Protein AF-A0A2E7RHY0-F1 (afdb_monomer_lite)

Secondary structure (DSSP, 8-state):
--------------------------------------------------PPPPHHHHHHHHTHHHH-TTSSS--SS--SSPPP-TTTT--SS-SSHHHHHHHHHH--TTSS----TTTS-HHHHHHHHHHHHTT-S---------SEE--SSS-EEEEEEE--SSTTSPPEEEEEEEE-TTSEEEEEETTTTEEEEEEES--EE-S-TTTT--SPPEE-SEEEEEGGGG-PPP-EEEEETTEEEEPEEEEEEEEEETTEEEEEEEEE-TTS-EEEEEEEEEEEEEETTEEEEEEEEEEEESSS--EEE-SSS-----S-S-GGG--

Sequence (327 aa):
MVILAVRSQHDSMRLVFSLCCLLPLLGACADSRNPQSGNQGQAEAATEQSPSLSGKKVYELMCSMCHGETGDGKGIVVLKTKARSFVDGGFSFGNTPDAVYRTISNGIGGTEMPPFQESLSEAERRAVTEYVLAFNPENSQERAGDPVMRVTGKPLIVRGHLPSVSDKAPERPRGILIGTADGLSWEYRADDVRLLAMRRGGFVERSDWGGRGGTPLKPLGEVLWLNQGGDPAPPWRLLTEEGEETLTAKLSGTTIREGRALVLIRLEGADKERVGTAELWCSSSMEGGKLKPVRHFQFVGSREAVAIQYEDLKINFVPGLPKEFSK

pLDDT: mean 73.46, std 21.58, range [25.7, 97.62]

Foldseek 3Di:
DDDDDDDDDDDDDDDDDDDDDDDDDDDDDDDDDDDDDDDPDPPPPPPPPDPADALLVCCVVPPCQQQNNLSQQPHVDDWPDGDFRVLVVGDPAALDLVQQLVCQQCPAWQTPTHHCVPPHPSVNSSRNSVVSSVSHPDPDPDDDDPQFDADQQFKDKDWAFAAQPAPPGDGAGTWIWIAANQQKIWIFRQAQTDTFFIFGHTAWGHGCPPGSHHPHIGGDGDTQDGFPRRDHDQFWWWQDPVGIFGWGWTFNDWDGDPRFIWTKIWIAGPVRDTFWIKIKGWDWDADPNGIDIAIEMDIDGDDLTDTGGDDPHDYDDDDDHDPPPVD

Structure (mmCIF, N/CA/C/O backbone):
data_AF-A0A2E7RHY0-F1
#
_entry.id   AF-A0A2E7RHY0-F1
#
loop_
_atom_site.group_PDB
_atom_site.id
_atom_site.type_symbol
_atom_site.label_atom_id
_atom_site.label_alt_id
_atom_site.label_comp_id
_atom_site.label_asym_id
_atom_site.label_entity_id
_atom_site.label_seq_id
_atom_site.pdbx_PDB_ins_code
_atom_site.Cartn_x
_atom_site.Cartn_y
_atom_site.Cartn_z
_atom_site.occupancy
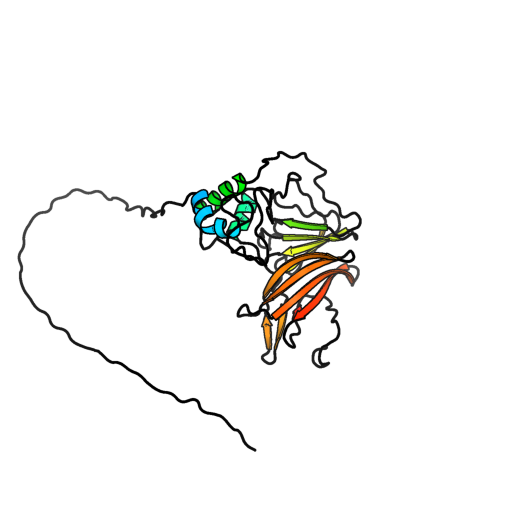_atom_site.B_iso_or_equiv
_atom_site.auth_seq_id
_atom_site.auth_comp_id
_atom_site.auth_asym_id
_atom_site.auth_atom_id
_atom_site.pdbx_PDB_model_num
ATOM 1 N N . MET A 1 1 ? -17.025 39.711 36.385 1.00 29.66 1 MET A N 1
ATOM 2 C CA . MET A 1 1 ? -15.996 40.670 36.827 1.00 29.66 1 MET A CA 1
ATOM 3 C C . MET A 1 1 ? -14.811 40.523 35.883 1.00 29.66 1 MET A C 1
ATOM 5 O O . MET A 1 1 ? -14.240 39.449 35.837 1.00 29.66 1 MET A O 1
ATOM 9 N N . VAL A 1 2 ? -14.564 41.579 35.098 1.00 26.94 2 VAL A N 1
ATOM 10 C CA . VAL A 1 2 ? -13.413 41.885 34.217 1.00 26.94 2 VAL A CA 1
ATOM 11 C C . VAL A 1 2 ? -13.130 40.949 33.028 1.00 26.94 2 VAL A C 1
ATOM 13 O O . VAL A 1 2 ? -12.464 39.928 33.136 1.00 26.94 2 VAL A O 1
ATOM 16 N N . ILE A 1 3 ? -13.599 41.409 31.863 1.00 25.70 3 ILE A N 1
ATOM 17 C CA . ILE A 1 3 ? -13.109 41.091 30.514 1.00 25.70 3 ILE A CA 1
ATOM 18 C C . ILE A 1 3 ? -11.940 42.045 30.221 1.00 25.70 3 ILE A C 1
ATOM 20 O O . ILE A 1 3 ? -12.069 43.244 30.475 1.00 25.70 3 ILE A O 1
ATOM 24 N N . LEU A 1 4 ? -10.838 41.549 29.653 1.00 26.17 4 LEU A N 1
ATOM 25 C CA . LEU A 1 4 ? -9.766 42.384 29.100 1.00 26.17 4 LEU A CA 1
ATOM 26 C C . LEU A 1 4 ? -9.407 41.887 27.695 1.00 26.17 4 LEU A C 1
ATOM 28 O O . LEU A 1 4 ? -8.763 40.859 27.519 1.00 26.17 4 LEU A O 1
ATOM 32 N N . ALA A 1 5 ? -9.887 42.636 26.702 1.00 30.45 5 ALA A N 1
ATOM 33 C CA . ALA A 1 5 ? -9.543 42.510 25.294 1.00 30.45 5 ALA A CA 1
ATOM 34 C C . ALA A 1 5 ? -8.399 43.481 24.969 1.00 30.45 5 ALA A C 1
ATOM 36 O O . ALA A 1 5 ? -8.449 44.648 25.364 1.00 30.45 5 ALA A O 1
ATOM 37 N N . VAL A 1 6 ? -7.395 43.021 24.222 1.00 32.56 6 VAL A N 1
ATOM 38 C CA . VAL A 1 6 ? -6.334 43.875 23.671 1.00 32.56 6 VAL A CA 1
ATOM 39 C C . VAL A 1 6 ? -6.583 44.071 22.176 1.00 32.56 6 VAL A C 1
ATOM 41 O O . VAL A 1 6 ? -6.716 43.116 21.415 1.00 32.56 6 VAL A O 1
ATOM 44 N N . ARG A 1 7 ? -6.695 45.348 21.795 1.00 30.98 7 ARG A N 1
ATOM 45 C CA . ARG A 1 7 ? -6.865 45.891 20.440 1.00 30.98 7 ARG A CA 1
ATOM 46 C C . ARG A 1 7 ? -5.606 45.692 19.591 1.00 30.98 7 ARG A C 1
ATOM 48 O O . ARG A 1 7 ? -4.502 45.893 20.085 1.00 30.98 7 ARG A O 1
ATOM 55 N N . SER A 1 8 ? -5.803 45.456 18.295 1.00 29.55 8 SER A N 1
ATOM 56 C CA . SER A 1 8 ? -4.802 45.685 17.248 1.00 29.55 8 SER A CA 1
ATOM 57 C C . SER A 1 8 ? -5.192 46.926 16.433 1.00 29.55 8 SER A C 1
ATOM 59 O O . SER A 1 8 ? -6.351 47.082 16.044 1.00 29.55 8 SER A O 1
ATOM 61 N N . GLN A 1 9 ? -4.230 47.826 16.230 1.00 38.62 9 GLN A N 1
ATOM 62 C CA . GLN A 1 9 ? -4.258 48.970 15.316 1.00 38.62 9 GLN A CA 1
ATOM 63 C C . GLN A 1 9 ? -3.054 48.839 14.379 1.00 38.62 9 GLN A C 1
ATOM 65 O O . GLN A 1 9 ? -1.987 48.464 14.850 1.00 38.62 9 GLN A O 1
ATOM 70 N N . HIS A 1 10 ? -3.256 49.137 13.091 1.00 35.50 10 HIS A N 1
ATOM 71 C CA . HIS A 1 10 ? -2.416 49.935 12.173 1.00 35.50 10 HIS A CA 1
ATOM 72 C C . HIS A 1 10 ? -2.871 49.607 10.730 1.00 35.50 10 HIS A C 1
ATOM 74 O O . HIS A 1 10 ? -2.788 48.460 10.311 1.00 35.50 10 HIS A O 1
ATOM 80 N N . ASP A 1 11 ? -3.680 50.426 10.057 1.00 35.28 11 ASP A N 1
ATOM 81 C CA . ASP A 1 11 ? -3.454 51.710 9.354 1.00 35.28 11 ASP A CA 1
ATOM 82 C C . ASP A 1 11 ? -2.988 51.585 7.879 1.00 35.28 11 ASP A C 1
ATOM 84 O O . ASP A 1 11 ? -1.854 51.230 7.580 1.00 35.28 11 ASP A O 1
ATOM 88 N N . SER A 1 12 ? -3.942 51.874 6.983 1.00 38.00 12 SER A N 1
ATOM 89 C CA . SER A 1 12 ? -3.904 52.717 5.772 1.00 38.00 12 SER A CA 1
ATOM 90 C C . SER A 1 12 ? -2.697 52.738 4.813 1.00 38.00 12 SER A C 1
ATOM 92 O O . SER A 1 12 ? -1.657 53.292 5.142 1.00 38.00 12 SER A O 1
ATOM 94 N N . MET A 1 13 ? -2.939 52.413 3.528 1.00 31.45 13 MET A N 1
ATOM 95 C CA . MET A 1 13 ? -2.538 53.282 2.400 1.00 31.45 13 MET A CA 1
ATOM 96 C C . MET A 1 13 ? -3.358 52.993 1.122 1.00 31.45 13 MET A C 1
ATOM 98 O O . MET A 1 13 ? -3.335 51.892 0.580 1.00 31.45 13 MET A O 1
ATOM 102 N N . ARG A 1 14 ? -4.095 54.006 0.643 1.00 36.66 14 ARG A N 1
ATOM 103 C CA . ARG A 1 14 ? -4.755 54.070 -0.675 1.00 36.66 14 ARG A CA 1
ATOM 104 C C . ARG A 1 14 ? -3.840 54.823 -1.644 1.00 36.66 14 ARG A C 1
ATOM 106 O O . ARG A 1 14 ? -3.304 55.857 -1.255 1.00 36.66 14 ARG A O 1
ATOM 113 N N . LEU A 1 15 ? -3.766 54.402 -2.909 1.00 31.89 15 LEU A N 1
ATOM 114 C CA . LEU A 1 15 ? -3.354 55.278 -4.010 1.00 31.89 15 LEU A CA 1
ATOM 115 C C . LEU A 1 15 ? -4.358 55.182 -5.167 1.00 31.89 15 LEU A C 1
ATOM 117 O O . LEU A 1 15 ? -4.768 54.101 -5.581 1.00 31.89 15 LEU A O 1
ATOM 121 N N . VAL A 1 16 ? -4.777 56.361 -5.610 1.00 38.50 16 VAL A N 1
ATOM 122 C CA . VAL A 1 16 ? -5.765 56.697 -6.641 1.00 38.50 16 VAL A CA 1
ATOM 123 C C . VAL A 1 16 ? -5.036 56.900 -7.966 1.00 38.50 16 VAL A C 1
ATOM 125 O O . VAL A 1 16 ? -3.986 57.520 -7.923 1.00 38.50 16 VAL A O 1
ATOM 128 N N . PHE A 1 17 ? -5.603 56.498 -9.110 1.00 30.39 17 PHE A N 1
ATOM 129 C CA . PHE A 1 17 ? -5.543 57.275 -10.364 1.00 30.39 17 PHE A CA 1
ATOM 130 C C . PHE A 1 17 ? -6.659 56.833 -11.327 1.00 30.39 17 PHE A C 1
ATOM 132 O O . PHE A 1 17 ? -6.871 55.646 -11.554 1.00 30.39 17 PHE A O 1
ATOM 139 N N . SER A 1 18 ? -7.395 57.814 -11.855 1.00 33.28 18 SER A N 1
ATOM 140 C CA . SER A 1 18 ? -8.510 57.682 -12.797 1.00 33.28 18 SER A CA 1
ATOM 141 C C . SER A 1 18 ? -8.472 58.842 -13.803 1.00 33.28 18 SER A C 1
ATOM 143 O O . SER A 1 18 ? -8.040 59.935 -13.432 1.00 33.28 18 SER A O 1
ATOM 145 N N . LEU A 1 19 ? -9.029 58.587 -15.000 1.00 34.03 19 LEU A N 1
ATOM 146 C CA . LEU A 1 19 ? -9.404 59.501 -16.104 1.00 34.03 19 LEU A CA 1
ATOM 147 C C . LEU A 1 19 ? -8.250 60.076 -16.967 1.00 34.03 19 LEU A C 1
ATOM 149 O O . LEU A 1 19 ? -7.175 60.342 -16.457 1.00 34.03 19 LEU A O 1
ATOM 153 N N . CYS A 1 20 ? -8.371 60.327 -18.281 1.00 28.45 20 CYS A N 1
ATOM 154 C CA . CYS A 1 20 ? -9.537 60.596 -19.131 1.00 28.45 20 CYS A CA 1
ATOM 155 C C . CYS A 1 20 ? -9.206 60.412 -20.639 1.00 28.45 20 CYS A C 1
ATOM 157 O O . CYS A 1 20 ? -8.043 60.378 -21.032 1.00 28.45 20 CYS A O 1
ATOM 159 N N . CYS A 1 21 ? -10.262 60.342 -21.455 1.00 37.81 21 CYS A N 1
ATOM 160 C CA . CYS A 1 21 ? -10.336 60.191 -22.919 1.00 37.81 21 CYS A CA 1
ATOM 161 C C . CYS A 1 21 ? -9.805 61.390 -23.742 1.00 37.81 21 CYS A C 1
ATOM 163 O O . CYS A 1 21 ? -9.790 62.497 -23.214 1.00 37.81 21 CYS A O 1
ATOM 165 N N . LEU A 1 22 ? -9.535 61.190 -25.054 1.00 33.88 22 LEU A N 1
ATOM 166 C CA . LEU A 1 22 ? -10.087 61.968 -26.202 1.00 33.88 22 LEU A CA 1
ATOM 167 C C . LEU A 1 22 ? -9.486 61.555 -27.585 1.00 33.88 22 LEU A C 1
ATOM 169 O O . LEU A 1 22 ? -8.274 61.501 -27.759 1.00 33.88 22 LEU A O 1
ATOM 173 N N . LEU A 1 23 ? -10.378 61.284 -28.554 1.00 37.12 23 LEU A N 1
ATOM 174 C CA . LEU A 1 23 ? -10.229 61.205 -30.040 1.00 37.12 23 LEU A CA 1
ATOM 175 C C . LEU A 1 23 ? -10.093 62.640 -30.657 1.00 37.12 23 LEU A C 1
ATOM 177 O O . LEU A 1 23 ? -10.262 63.557 -29.847 1.00 37.12 23 LEU A O 1
ATOM 181 N N . PRO A 1 24 ? -9.902 62.930 -31.994 1.00 49.50 24 PRO A N 1
ATOM 182 C CA . PRO A 1 24 ? -10.451 62.212 -33.185 1.00 49.50 24 PRO A CA 1
ATOM 183 C C . PRO A 1 24 ? -9.774 62.350 -34.615 1.00 49.50 24 PRO A C 1
ATOM 185 O O . PRO A 1 24 ? -8.859 63.140 -34.799 1.00 49.50 24 PRO A O 1
ATOM 188 N N . LEU A 1 25 ? -10.357 61.638 -35.625 1.00 39.88 25 LEU A N 1
ATOM 189 C CA . LEU A 1 25 ? -10.577 61.952 -37.090 1.00 39.88 25 LEU A CA 1
ATOM 190 C C . LEU A 1 25 ? -9.352 62.090 -38.063 1.00 39.88 25 LEU A C 1
ATOM 192 O O . LEU A 1 25 ? -8.328 62.609 -37.659 1.00 39.88 25 LEU A O 1
ATOM 196 N N . LEU A 1 26 ? -9.297 61.694 -39.360 1.00 35.81 26 LEU A N 1
ATOM 197 C CA . LEU A 1 26 ? -10.216 61.588 -40.527 1.00 35.81 26 LEU A CA 1
ATOM 198 C C . LEU A 1 26 ? -9.552 60.772 -41.684 1.00 35.81 26 LEU A C 1
ATOM 200 O O . LEU A 1 26 ? -8.330 60.797 -41.802 1.00 35.81 26 LEU A O 1
ATOM 204 N N . GLY A 1 27 ? -10.340 60.207 -42.622 1.00 31.97 27 GLY A N 1
ATOM 205 C CA . GLY A 1 27 ? -9.897 59.945 -44.015 1.00 31.97 27 GLY A CA 1
ATOM 206 C C . GLY A 1 27 ? -10.518 58.725 -44.723 1.00 31.97 27 GLY A C 1
ATOM 207 O O . GLY A 1 27 ? -10.128 57.597 -44.457 1.00 31.97 27 GLY A O 1
ATOM 208 N N . ALA A 1 28 ? -11.460 58.957 -45.645 1.00 36.06 28 ALA A N 1
ATOM 209 C CA . ALA A 1 28 ? -12.218 57.963 -46.421 1.00 36.06 28 ALA A CA 1
ATOM 210 C C . ALA A 1 28 ? -11.700 57.781 -47.870 1.00 36.06 28 ALA A C 1
ATOM 212 O O . ALA A 1 28 ? -11.128 58.722 -48.414 1.00 36.06 28 ALA A O 1
ATOM 213 N N . CYS A 1 29 ? -11.961 56.615 -48.495 1.00 30.80 29 CYS A N 1
ATOM 214 C CA . CYS A 1 29 ? -12.681 56.417 -49.782 1.00 30.80 29 CYS A CA 1
ATOM 215 C C . CYS A 1 29 ? -12.413 55.035 -50.439 1.00 30.80 29 CYS A C 1
ATOM 217 O O . CYS A 1 29 ? -11.348 54.451 -50.281 1.00 30.80 29 CYS A O 1
ATOM 219 N N . ALA A 1 30 ? -13.441 54.547 -51.150 1.00 36.31 30 ALA A N 1
ATOM 220 C CA . ALA A 1 30 ? -13.621 53.290 -51.903 1.00 36.31 30 ALA A CA 1
ATOM 221 C C . ALA A 1 30 ? -12.552 53.034 -53.008 1.00 36.31 30 ALA A C 1
ATOM 223 O O . ALA A 1 30 ? -11.781 53.932 -53.314 1.00 36.31 30 ALA A O 1
ATOM 224 N N . ASP A 1 31 ? -12.415 51.879 -53.684 1.00 35.31 31 ASP A N 1
ATOM 225 C CA . ASP A 1 31 ? -13.451 51.137 -54.417 1.00 35.31 31 ASP A CA 1
ATOM 226 C C . ASP A 1 31 ? -12.935 49.810 -55.052 1.00 35.31 31 ASP A C 1
ATOM 228 O O . ASP A 1 31 ? -11.802 49.708 -55.520 1.00 35.31 31 ASP A O 1
ATOM 232 N N . SER A 1 32 ? -13.873 48.866 -55.187 1.00 34.66 32 SER A N 1
ATOM 233 C CA . SER A 1 32 ? -14.072 47.900 -56.281 1.00 34.66 32 SER A CA 1
ATOM 234 C C . SER A 1 32 ? -13.305 46.554 -56.379 1.00 34.66 32 SER A C 1
ATOM 236 O O . SER A 1 32 ? -12.097 46.493 -56.584 1.00 34.66 32 SER A O 1
ATOM 238 N N . ARG A 1 33 ? -14.144 45.498 -56.459 1.00 32.75 33 ARG A N 1
ATOM 239 C CA . ARG A 1 33 ? -14.062 44.246 -57.259 1.00 32.75 33 ARG A CA 1
ATOM 240 C C . ARG A 1 33 ? -13.659 42.926 -56.574 1.00 32.75 33 ARG A C 1
ATOM 242 O O . ARG A 1 33 ? -12.502 42.538 -56.512 1.00 32.75 33 ARG A O 1
ATOM 249 N N . ASN A 1 34 ? -14.709 42.177 -56.219 1.00 39.31 34 ASN A N 1
ATOM 250 C CA . ASN A 1 34 ? -14.813 40.707 -56.263 1.00 39.31 34 ASN A CA 1
ATOM 251 C C . ASN A 1 34 ? -14.877 40.245 -57.749 1.00 39.31 34 ASN A C 1
ATOM 253 O O . ASN A 1 34 ? -15.400 41.023 -58.558 1.00 39.31 34 ASN A O 1
ATOM 257 N N . PRO A 1 35 ? -14.394 39.043 -58.148 1.00 44.94 35 PRO A N 1
ATOM 258 C CA . PRO A 1 35 ? -15.191 37.816 -57.987 1.00 44.94 35 PRO A CA 1
ATOM 259 C C . PRO A 1 35 ? -14.409 36.521 -57.637 1.00 44.94 35 PRO A C 1
ATOM 261 O O . PRO A 1 35 ? -13.376 36.217 -58.217 1.00 44.94 35 PRO A O 1
ATOM 264 N N . GLN A 1 36 ? -15.027 35.731 -56.750 1.00 38.91 36 GLN A N 1
ATOM 265 C CA . GLN A 1 36 ? -15.205 34.264 -56.752 1.00 38.91 36 GLN A CA 1
ATOM 266 C C . GLN A 1 36 ? -13.992 33.324 -56.901 1.00 38.91 36 GLN A C 1
ATOM 268 O O . GLN A 1 36 ? -13.396 33.215 -57.962 1.00 38.91 36 GLN A O 1
ATOM 273 N N . SER A 1 37 ? -13.812 32.441 -55.913 1.00 34.03 37 SER A N 1
ATOM 274 C CA . SER A 1 37 ? -13.967 30.982 -56.092 1.00 34.03 37 SER A CA 1
ATOM 275 C C . SER A 1 37 ? -13.685 30.269 -54.769 1.00 34.03 37 SER A C 1
ATOM 277 O O . SER A 1 37 ? -12.756 30.621 -54.049 1.00 34.03 37 SER A O 1
ATOM 279 N N . GLY A 1 38 ? -14.539 29.310 -54.421 1.00 31.70 38 GLY A N 1
ATOM 280 C CA . GLY A 1 38 ? -14.595 28.699 -53.101 1.00 31.70 38 GLY A CA 1
ATOM 281 C C . GLY A 1 38 ? -13.444 27.759 -52.758 1.00 31.70 38 GLY A C 1
ATOM 282 O O . GLY A 1 38 ? -12.778 27.207 -53.625 1.00 31.70 38 GLY A O 1
ATOM 283 N N . ASN A 1 39 ? -13.307 27.506 -51.460 1.00 34.66 39 ASN A N 1
ATOM 284 C CA . ASN A 1 39 ? -13.309 26.145 -50.944 1.00 34.66 39 ASN A CA 1
ATOM 285 C C . ASN A 1 39 ? -13.679 26.190 -49.457 1.00 34.66 39 ASN A C 1
ATOM 287 O O . ASN A 1 39 ? -13.066 26.923 -48.682 1.00 34.66 39 ASN A O 1
ATOM 291 N N . GLN A 1 40 ? -14.698 25.428 -49.065 1.00 43.44 40 GLN A N 1
ATOM 292 C CA . GLN A 1 40 ? -14.979 25.147 -47.663 1.00 43.44 40 GLN A CA 1
ATOM 293 C C . GLN A 1 40 ? -13.874 24.214 -47.158 1.00 43.44 40 GLN A C 1
ATOM 295 O O . GLN A 1 40 ? -13.967 22.998 -47.282 1.00 43.44 40 GLN A O 1
ATOM 300 N N . GLY A 1 41 ? -12.800 24.797 -46.633 1.00 33.16 41 GLY A N 1
ATOM 301 C CA . GLY A 1 41 ? -11.810 24.078 -45.846 1.00 33.16 41 GLY A CA 1
ATOM 302 C C . GLY A 1 41 ? -12.297 24.005 -44.409 1.00 33.16 41 GLY A C 1
ATOM 303 O O . GLY A 1 41 ? -12.310 25.014 -43.707 1.00 33.16 41 GLY A O 1
ATOM 304 N N . GLN A 1 42 ? -12.726 22.819 -43.987 1.00 38.69 42 GLN A N 1
ATOM 305 C CA . GLN A 1 42 ? -12.865 22.474 -42.580 1.00 38.69 42 GLN A CA 1
ATOM 306 C C . GLN A 1 42 ? -11.533 22.786 -41.888 1.00 38.69 42 GLN A C 1
ATOM 308 O O . GLN A 1 42 ? -10.519 22.149 -42.164 1.00 38.69 42 GLN A O 1
ATOM 313 N N . ALA A 1 43 ? -11.528 23.793 -41.015 1.00 38.44 43 ALA A N 1
ATOM 314 C CA . ALA A 1 43 ? -10.458 23.978 -40.050 1.00 38.44 43 ALA A CA 1
ATOM 315 C C . ALA A 1 43 ? -10.624 22.883 -38.994 1.00 38.44 43 ALA A C 1
ATOM 317 O O . ALA A 1 43 ? -11.272 23.067 -37.965 1.00 38.44 43 ALA A O 1
ATOM 318 N N . GLU A 1 44 ? -10.098 21.704 -39.307 1.00 41.34 44 GLU A N 1
ATOM 319 C CA . GLU A 1 44 ? -9.789 20.695 -38.312 1.00 41.34 44 GLU A CA 1
ATOM 320 C C . GLU A 1 44 ? -8.773 21.349 -37.374 1.00 41.34 44 GLU A C 1
ATOM 322 O O . GLU A 1 44 ? -7.666 21.709 -37.781 1.00 41.34 44 GLU A O 1
ATOM 327 N N . ALA A 1 45 ? -9.206 21.631 -36.145 1.00 42.53 45 ALA A N 1
ATOM 328 C CA . ALA A 1 45 ? -8.345 22.142 -35.099 1.00 42.53 45 ALA A CA 1
ATOM 329 C C . ALA A 1 45 ? -7.281 21.076 -34.825 1.00 42.53 45 ALA A C 1
ATOM 331 O O . ALA A 1 45 ? -7.485 20.166 -34.020 1.00 42.53 45 ALA A O 1
ATOM 332 N N . ALA A 1 46 ? -6.159 21.172 -35.539 1.00 41.12 46 ALA A N 1
ATOM 333 C CA . ALA A 1 46 ? -4.945 20.465 -35.209 1.00 41.12 46 ALA A CA 1
ATOM 334 C C . ALA A 1 46 ? -4.636 20.828 -33.759 1.00 41.12 46 ALA A C 1
ATOM 336 O O . ALA A 1 46 ? -4.309 21.969 -33.436 1.00 41.12 46 ALA A O 1
ATOM 337 N N . THR A 1 47 ? -4.841 19.862 -32.870 1.00 45.16 47 THR A N 1
ATOM 338 C CA . THR A 1 47 ? -4.352 19.952 -31.506 1.00 45.16 47 THR A CA 1
ATOM 339 C C . THR A 1 47 ? -2.854 20.163 -31.649 1.00 45.16 47 THR A C 1
ATOM 341 O O . THR A 1 47 ? -2.175 19.283 -32.178 1.00 45.16 47 THR A O 1
ATOM 344 N N . GLU A 1 48 ? -2.348 21.338 -31.275 1.00 46.09 48 GLU A N 1
ATOM 345 C CA . GLU A 1 48 ? -0.912 21.567 -31.159 1.00 46.09 48 GLU A CA 1
ATOM 346 C C . GLU A 1 48 ? -0.397 20.592 -30.098 1.00 46.09 48 GLU A C 1
ATOM 348 O O . GLU A 1 48 ? -0.421 20.848 -28.895 1.00 46.09 48 GLU A O 1
ATOM 353 N N . GLN A 1 49 ? -0.015 19.399 -30.546 1.00 52.72 49 GLN A N 1
ATOM 354 C CA . GLN A 1 49 ? 0.718 18.442 -29.748 1.00 52.72 49 GLN A CA 1
ATOM 355 C C . GLN A 1 49 ? 2.110 19.038 -29.593 1.00 52.72 49 GLN A C 1
ATOM 357 O O . GLN A 1 49 ? 2.969 18.872 -30.460 1.00 52.72 49 GLN A O 1
ATOM 362 N N . SER A 1 50 ? 2.316 19.784 -28.506 1.00 59.50 50 SER A N 1
ATOM 363 C CA . SER A 1 50 ? 3.654 20.137 -28.043 1.00 59.50 50 SER A CA 1
ATOM 364 C C . SER A 1 50 ? 4.537 18.887 -28.135 1.00 59.50 50 SER A C 1
ATOM 366 O O . SER A 1 50 ? 4.109 17.819 -27.683 1.00 59.50 50 SER A O 1
ATOM 368 N N . PRO A 1 51 ? 5.730 18.968 -28.749 1.00 71.75 51 PRO A N 1
ATOM 369 C CA . PRO A 1 51 ? 6.554 17.791 -28.976 1.00 71.75 51 PRO A CA 1
ATOM 370 C C . PRO A 1 51 ? 6.876 17.116 -27.638 1.00 71.75 51 PRO A C 1
ATOM 372 O O . PRO A 1 51 ? 7.528 17.706 -26.778 1.00 71.75 51 PRO A O 1
ATOM 375 N N . SER A 1 52 ? 6.390 15.882 -27.467 1.00 80.44 52 SER A N 1
ATOM 376 C CA . SER A 1 52 ? 6.620 15.066 -26.271 1.00 80.44 52 SER A CA 1
ATOM 377 C C . SER A 1 52 ? 8.118 14.886 -26.047 1.00 80.44 52 SER A C 1
ATOM 379 O O . SER A 1 52 ? 8.846 14.480 -26.959 1.00 80.44 52 SER A O 1
ATOM 381 N N . LEU A 1 53 ? 8.584 15.135 -24.824 1.00 89.56 53 LEU A N 1
ATOM 382 C CA . LEU A 1 53 ? 9.975 14.883 -24.465 1.00 89.56 53 LEU A CA 1
ATOM 383 C C . LEU A 1 53 ? 10.291 13.381 -24.544 1.00 89.56 53 LEU A C 1
ATOM 385 O O . LEU A 1 53 ? 9.444 12.525 -24.280 1.00 89.56 53 LEU A O 1
ATOM 389 N N . SER A 1 54 ? 11.537 13.049 -24.893 1.00 95.00 54 SER A N 1
ATOM 390 C CA . SER A 1 54 ? 12.013 11.664 -24.849 1.00 95.00 54 SER A CA 1
ATOM 391 C C . SER A 1 54 ? 12.155 11.179 -23.404 1.00 95.00 54 SER A C 1
ATOM 393 O O . SER A 1 54 ? 12.414 11.969 -22.495 1.00 95.00 54 SER A O 1
ATOM 395 N N . GLY A 1 55 ? 12.072 9.863 -23.187 1.00 94.88 55 GLY A N 1
ATOM 396 C CA . GLY A 1 55 ? 12.193 9.271 -21.850 1.00 94.88 55 GLY A CA 1
ATOM 397 C C . GLY A 1 55 ? 13.493 9.627 -21.132 1.00 94.88 55 GLY A C 1
ATOM 398 O O . GLY A 1 55 ? 13.476 9.964 -19.951 1.00 94.88 55 GLY A O 1
ATOM 399 N N . LYS A 1 56 ? 14.608 9.653 -21.875 1.00 96.69 56 LYS A N 1
ATOM 400 C CA . LYS A 1 56 ? 15.904 10.126 -21.375 1.00 96.69 56 LYS A CA 1
ATOM 401 C C . LYS A 1 56 ? 15.831 11.575 -20.901 1.00 96.69 56 LYS A C 1
ATOM 403 O O . LYS A 1 56 ? 16.302 11.887 -19.813 1.00 96.69 56 LYS A O 1
ATOM 408 N N . LYS A 1 57 ? 15.222 12.459 -21.698 1.00 97.31 57 LYS A N 1
ATOM 409 C CA . LYS A 1 57 ? 15.148 13.881 -21.360 1.00 97.31 57 LYS A CA 1
ATOM 410 C C . LYS A 1 57 ? 14.272 14.126 -20.134 1.00 97.31 57 LYS A C 1
ATOM 412 O O . LYS A 1 57 ? 14.645 14.909 -19.268 1.00 97.31 57 LYS A O 1
ATOM 417 N N . VAL A 1 58 ? 13.148 13.420 -20.035 1.00 97.56 58 VAL A N 1
ATOM 418 C CA . VAL A 1 58 ? 12.292 13.437 -18.842 1.00 97.56 58 VAL A CA 1
ATOM 419 C C . VAL A 1 58 ? 13.070 12.947 -17.617 1.00 97.56 58 VAL A C 1
ATOM 421 O O . VAL A 1 58 ? 13.040 13.604 -16.579 1.00 97.56 58 VAL A O 1
ATOM 424 N N . TYR A 1 59 ? 13.816 11.844 -17.738 1.00 97.62 59 TYR A N 1
ATOM 425 C CA . TYR A 1 59 ? 14.627 11.306 -16.644 1.00 97.62 59 TYR A CA 1
ATOM 426 C C . TYR A 1 59 ? 15.680 12.304 -16.150 1.00 97.62 59 TYR A C 1
ATOM 428 O O . TYR A 1 59 ? 15.793 12.547 -14.948 1.00 97.62 59 TYR A O 1
ATOM 436 N N . GLU A 1 60 ? 16.434 12.904 -17.072 1.00 96.94 60 GLU A N 1
ATOM 437 C CA . GLU A 1 60 ? 17.450 13.912 -16.762 1.00 96.94 60 GLU A CA 1
ATOM 438 C C . GLU A 1 60 ? 16.856 15.094 -15.995 1.00 96.94 60 GLU A C 1
ATOM 440 O O . GLU A 1 60 ? 17.438 15.521 -15.002 1.00 96.94 60 GLU A O 1
ATOM 445 N N . LEU A 1 61 ? 15.696 15.593 -16.430 1.00 95.62 61 LEU A N 1
ATOM 446 C CA . LEU A 1 61 ? 15.067 16.780 -15.852 1.00 95.62 61 LEU A CA 1
ATOM 447 C C . LEU A 1 61 ? 14.353 16.506 -14.522 1.00 95.62 61 LEU A C 1
ATOM 449 O O . LEU A 1 61 ? 14.369 17.366 -13.646 1.00 95.62 61 LEU A O 1
ATOM 453 N N . MET A 1 62 ? 13.721 15.337 -14.371 1.00 96.19 62 MET A N 1
ATOM 454 C CA . MET A 1 62 ? 12.752 15.096 -13.290 1.00 96.19 62 MET A CA 1
ATOM 455 C C . MET A 1 62 ? 13.155 13.985 -12.312 1.00 96.19 62 MET A C 1
ATOM 457 O O . MET A 1 62 ? 12.621 13.928 -11.206 1.00 96.19 62 MET A O 1
ATOM 461 N N . CYS A 1 63 ? 14.066 13.083 -12.690 1.00 96.81 63 CYS A N 1
ATOM 462 C CA . CYS A 1 63 ? 14.355 11.862 -11.924 1.00 96.81 63 CYS A CA 1
ATOM 463 C C . CYS A 1 63 ? 15.807 11.791 -11.425 1.00 96.81 63 CYS A C 1
ATOM 465 O O . CYS A 1 63 ? 16.058 11.336 -10.304 1.00 96.81 63 CYS A O 1
ATOM 467 N N . SER A 1 64 ? 16.758 12.255 -12.241 1.00 96.81 64 SER A N 1
ATOM 468 C CA . SER A 1 64 ? 18.206 12.121 -12.024 1.00 96.81 64 SER A CA 1
ATOM 469 C C . SER A 1 64 ? 18.691 12.750 -10.710 1.00 96.81 64 SER A C 1
ATOM 471 O O . SER A 1 64 ? 19.567 12.200 -10.044 1.00 96.81 64 SER A O 1
ATOM 473 N N . MET A 1 65 ? 18.072 13.853 -10.278 1.00 95.81 65 MET A N 1
ATOM 474 C CA . MET A 1 65 ? 18.439 14.560 -9.047 1.00 95.81 65 MET A CA 1
ATOM 475 C C . MET A 1 65 ? 18.342 13.675 -7.798 1.00 95.81 65 MET A C 1
ATOM 477 O O . MET A 1 65 ? 19.122 13.851 -6.863 1.00 95.81 65 MET A O 1
ATOM 481 N N . CYS A 1 66 ? 17.415 12.713 -7.792 1.00 96.00 66 CYS A N 1
ATOM 482 C CA . CYS A 1 66 ? 17.212 11.767 -6.694 1.00 96.00 66 CYS A CA 1
ATOM 483 C C . CYS A 1 66 ? 17.801 10.386 -7.010 1.00 96.00 66 CYS A C 1
ATOM 485 O O . CYS A 1 66 ? 18.432 9.774 -6.152 1.00 96.00 66 CYS A O 1
ATOM 487 N N . HIS A 1 67 ? 17.608 9.890 -8.235 1.00 95.44 67 HIS A N 1
ATOM 488 C CA . HIS A 1 67 ? 17.990 8.529 -8.627 1.00 95.44 67 HIS A CA 1
ATOM 489 C C . HIS A 1 67 ? 19.405 8.403 -9.212 1.00 95.44 67 HIS A C 1
ATOM 491 O O . HIS A 1 67 ? 19.850 7.286 -9.463 1.00 95.44 67 HIS A O 1
ATOM 497 N N . GLY A 1 68 ? 20.119 9.514 -9.397 1.00 95.50 68 GLY A N 1
ATOM 498 C CA . GLY A 1 68 ? 21.426 9.559 -10.053 1.00 95.50 68 GLY A CA 1
ATOM 499 C C . GLY A 1 68 ? 21.304 9.545 -11.578 1.00 95.50 68 GLY A C 1
ATOM 500 O O . GLY A 1 68 ? 20.354 8.995 -12.140 1.00 95.50 68 GLY A O 1
ATOM 501 N N . GLU A 1 69 ? 22.274 10.137 -12.274 1.00 95.31 69 GLU A N 1
ATOM 502 C CA . GLU A 1 69 ? 22.310 10.153 -13.748 1.00 95.31 69 GLU A CA 1
ATOM 503 C C . GLU A 1 69 ? 22.381 8.740 -14.345 1.00 95.31 69 GLU A C 1
ATOM 505 O O . GLU A 1 69 ? 21.813 8.474 -15.402 1.00 95.31 69 GLU A O 1
ATOM 510 N N . THR A 1 70 ? 23.029 7.821 -13.628 1.00 92.19 70 THR A N 1
ATOM 511 C CA . THR A 1 70 ? 23.209 6.413 -14.003 1.00 92.19 70 THR A CA 1
ATOM 512 C C . THR A 1 70 ? 22.140 5.485 -13.423 1.00 92.19 70 THR A C 1
ATOM 514 O O . THR A 1 70 ? 22.218 4.277 -13.626 1.00 92.19 70 THR A O 1
ATOM 517 N N . GLY A 1 71 ? 21.163 6.016 -12.680 1.00 91.44 71 GLY A N 1
ATOM 518 C CA . GLY A 1 71 ? 20.132 5.203 -12.031 1.00 91.44 71 GLY A CA 1
ATOM 519 C C . GLY A 1 71 ? 20.628 4.382 -10.839 1.00 91.44 71 GLY A C 1
ATOM 520 O O . GLY A 1 71 ? 19.960 3.429 -10.448 1.00 91.44 71 GLY A O 1
ATOM 521 N N . ASP A 1 72 ? 21.772 4.727 -10.243 1.00 90.38 72 ASP A N 1
ATOM 522 C CA . ASP A 1 72 ? 22.385 4.010 -9.114 1.00 90.38 72 ASP A CA 1
ATOM 523 C C . ASP A 1 72 ? 21.841 4.406 -7.728 1.00 90.38 72 ASP A C 1
ATOM 525 O O . ASP A 1 72 ? 22.344 3.969 -6.690 1.00 90.38 72 ASP A O 1
ATOM 529 N N . GLY A 1 73 ? 20.802 5.243 -7.694 1.00 90.62 73 GLY A N 1
ATOM 530 C CA . GLY A 1 73 ? 20.190 5.737 -6.464 1.00 90.62 73 GLY A CA 1
ATOM 531 C C . GLY A 1 73 ? 21.052 6.753 -5.708 1.00 90.62 73 GLY A C 1
ATOM 532 O O . GLY A 1 73 ? 20.719 7.084 -4.567 1.00 90.62 73 GLY A O 1
ATOM 533 N N . LYS A 1 74 ? 22.146 7.253 -6.305 1.00 92.06 74 LYS A N 1
ATOM 534 C CA . LYS A 1 74 ? 23.048 8.255 -5.712 1.00 92.06 74 LYS A CA 1
ATOM 535 C C . LYS A 1 74 ? 22.852 9.628 -6.354 1.00 92.06 74 LYS A C 1
ATOM 537 O O . LYS A 1 74 ? 23.793 10.249 -6.843 1.00 92.06 74 LYS A O 1
ATOM 542 N N . GLY A 1 75 ? 21.609 10.104 -6.350 1.00 91.69 75 GLY A N 1
ATOM 543 C CA . GLY A 1 75 ? 21.304 11.476 -6.739 1.00 91.69 75 GLY A CA 1
ATOM 544 C C . GLY A 1 75 ? 21.948 12.512 -5.811 1.00 91.69 75 GLY A C 1
ATOM 545 O O . GLY A 1 75 ? 22.344 12.214 -4.683 1.00 91.69 75 GLY A O 1
ATOM 546 N N . ILE A 1 76 ? 22.026 13.751 -6.292 1.00 93.25 76 ILE A N 1
ATOM 547 C CA . ILE A 1 76 ? 22.582 14.891 -5.547 1.00 93.25 76 ILE A CA 1
ATOM 548 C C . ILE A 1 76 ? 21.703 15.319 -4.362 1.00 93.25 76 ILE A C 1
ATOM 550 O O . ILE A 1 76 ? 22.181 15.984 -3.443 1.00 93.25 76 ILE A O 1
ATOM 554 N N . VAL A 1 77 ? 20.415 14.962 -4.374 1.00 92.19 77 VAL A N 1
ATOM 555 C CA . VAL A 1 77 ? 19.468 15.321 -3.316 1.00 92.19 77 VAL A CA 1
ATOM 556 C C . VAL A 1 77 ? 19.602 14.359 -2.136 1.00 92.19 77 VAL A C 1
ATOM 558 O O . VAL A 1 77 ? 19.475 13.143 -2.275 1.00 92.19 77 VAL A O 1
ATOM 561 N N . VAL A 1 78 ? 19.794 14.915 -0.939 1.00 88.19 78 VAL A N 1
ATOM 562 C CA . VAL A 1 78 ? 19.804 14.145 0.310 1.00 88.19 78 VAL A CA 1
ATOM 563 C C . VAL A 1 78 ? 18.367 13.844 0.737 1.00 88.19 78 VAL A C 1
ATOM 565 O O . VAL A 1 78 ? 17.624 14.742 1.129 1.00 88.19 78 VAL A O 1
ATOM 568 N N . LEU A 1 79 ? 17.984 12.568 0.682 1.00 86.62 79 LEU A N 1
ATOM 569 C CA . LEU A 1 79 ? 16.655 12.080 1.061 1.00 86.62 79 LEU A CA 1
ATOM 570 C C . LEU A 1 79 ? 16.698 11.359 2.413 1.00 86.62 79 LEU A C 1
ATOM 572 O O . LEU A 1 79 ? 17.675 10.679 2.733 1.00 86.62 79 LEU A O 1
ATOM 576 N N . LYS A 1 80 ? 15.612 11.444 3.190 1.00 82.06 80 LYS A N 1
ATOM 577 C CA . LYS A 1 80 ? 15.436 10.646 4.416 1.00 82.06 80 LYS A CA 1
ATOM 578 C C . LYS A 1 80 ? 15.330 9.168 4.066 1.00 82.06 80 LYS A C 1
ATOM 580 O O . LYS A 1 80 ? 15.926 8.330 4.739 1.00 82.06 80 LYS A O 1
ATOM 585 N N . THR A 1 81 ? 14.596 8.856 2.998 1.00 75.56 81 THR A N 1
ATOM 586 C CA . THR A 1 81 ? 14.568 7.520 2.401 1.00 75.56 81 THR A CA 1
ATOM 587 C C . THR A 1 81 ? 15.392 7.541 1.125 1.00 75.56 81 THR A C 1
ATOM 589 O O . THR A 1 81 ? 15.021 8.210 0.167 1.00 75.56 81 THR A O 1
ATOM 592 N N . LYS A 1 82 ? 16.508 6.803 1.091 1.00 83.19 82 LYS A N 1
ATOM 593 C CA . LYS A 1 82 ? 17.347 6.729 -0.113 1.00 83.19 82 LYS A CA 1
ATOM 594 C C . LYS A 1 82 ? 16.521 6.294 -1.326 1.00 83.19 82 LYS A C 1
ATOM 596 O O . LYS A 1 82 ? 15.742 5.338 -1.237 1.00 83.19 82 LYS A O 1
ATOM 601 N N . ALA A 1 83 ? 16.737 6.975 -2.449 1.00 89.12 83 ALA A N 1
ATOM 602 C CA . ALA A 1 83 ? 16.176 6.579 -3.728 1.00 89.12 83 ALA A CA 1
ATOM 603 C C . ALA A 1 83 ? 16.625 5.155 -4.082 1.00 89.12 83 ALA A C 1
ATOM 605 O O . ALA A 1 83 ? 17.682 4.680 -3.657 1.00 89.12 83 ALA A O 1
ATOM 606 N N . ARG A 1 84 ? 15.792 4.444 -4.840 1.00 83.75 84 ARG A N 1
ATOM 607 C CA . ARG A 1 84 ? 16.146 3.101 -5.299 1.00 83.75 84 ARG A CA 1
ATOM 608 C C . ARG A 1 84 ? 17.174 3.189 -6.427 1.00 83.75 84 ARG A C 1
ATOM 610 O O . ARG A 1 84 ? 17.044 4.038 -7.305 1.00 83.75 84 ARG A O 1
ATOM 617 N N . SER A 1 85 ? 18.142 2.280 -6.384 1.00 84.88 85 SER A N 1
ATOM 618 C CA . SER A 1 85 ? 19.078 2.001 -7.470 1.00 84.88 85 SER A CA 1
ATOM 619 C C . SER A 1 85 ? 18.419 1.051 -8.466 1.00 84.88 85 SER A C 1
ATOM 621 O O . SER A 1 85 ? 18.132 -0.093 -8.115 1.00 84.88 85 SER A O 1
ATOM 623 N N . PHE A 1 86 ? 18.140 1.514 -9.681 1.00 85.12 86 PHE A N 1
ATOM 624 C CA . PHE A 1 86 ? 17.570 0.700 -10.756 1.00 85.12 86 PHE A CA 1
ATOM 625 C C . PHE A 1 86 ? 18.589 -0.295 -11.314 1.00 85.12 86 PHE A C 1
ATOM 627 O O . PHE A 1 86 ? 18.208 -1.406 -11.676 1.00 85.12 86 PHE A O 1
ATOM 634 N N . VAL A 1 87 ? 19.877 0.065 -11.290 1.00 80.88 87 VAL A N 1
ATOM 635 C CA . VAL A 1 87 ? 20.979 -0.828 -11.690 1.00 80.88 87 VAL A CA 1
ATOM 636 C C . VAL A 1 87 ? 21.190 -1.982 -10.711 1.00 80.88 87 VAL A C 1
ATOM 638 O O . VAL A 1 87 ? 21.672 -3.029 -11.108 1.00 80.88 87 VAL A O 1
ATOM 641 N N . ASP A 1 88 ? 20.751 -1.850 -9.456 1.00 74.38 88 ASP A N 1
ATOM 642 C CA . ASP A 1 88 ? 20.695 -2.965 -8.494 1.00 74.38 88 ASP A CA 1
ATOM 643 C C . ASP A 1 88 ? 19.319 -3.679 -8.523 1.00 74.38 88 ASP A C 1
ATOM 645 O O . ASP A 1 88 ? 18.881 -4.307 -7.549 1.00 74.38 88 ASP A O 1
ATOM 649 N N . GLY A 1 89 ? 18.562 -3.498 -9.613 1.00 64.50 89 GLY A N 1
ATOM 650 C CA . GLY A 1 89 ? 17.208 -4.023 -9.814 1.00 64.50 89 GLY A CA 1
ATOM 651 C C . GLY A 1 89 ? 16.157 -3.427 -8.869 1.00 64.50 89 GLY A C 1
ATOM 652 O O . GLY A 1 89 ? 15.133 -4.061 -8.586 1.00 64.50 89 GLY A O 1
ATOM 653 N N . GLY A 1 90 ? 16.430 -2.277 -8.248 1.00 68.19 90 GLY A N 1
ATOM 654 C CA . GLY A 1 90 ? 15.638 -1.644 -7.193 1.00 68.19 90 GLY A CA 1
ATOM 655 C C . GLY A 1 90 ? 14.340 -1.012 -7.684 1.00 68.19 90 GLY A C 1
ATOM 656 O O . GLY A 1 90 ? 14.311 0.166 -8.014 1.00 68.19 90 GLY A O 1
ATOM 657 N N . PHE A 1 91 ? 13.232 -1.752 -7.606 1.00 74.69 91 PHE A N 1
ATOM 658 C CA . PHE A 1 91 ? 11.889 -1.254 -7.929 1.00 74.69 91 PHE A CA 1
ATOM 659 C C . PHE A 1 91 ? 10.924 -1.478 -6.762 1.00 74.69 91 PHE A C 1
ATOM 661 O O . PHE A 1 91 ? 10.742 -2.602 -6.310 1.00 74.69 91 PHE A O 1
ATOM 668 N N . SER A 1 92 ? 10.289 -0.425 -6.242 1.00 68.25 92 SER A N 1
ATOM 669 C CA . SER A 1 92 ? 9.494 -0.538 -5.005 1.00 68.25 92 SER A CA 1
ATOM 670 C C . SER A 1 92 ? 8.185 -1.334 -5.152 1.00 68.25 92 SER A C 1
ATOM 672 O O . SE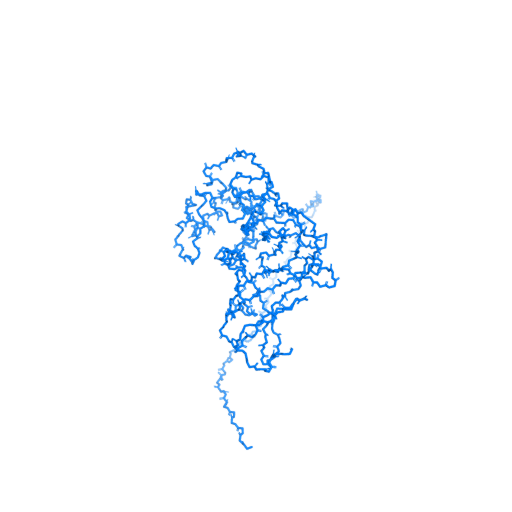R A 1 92 ? 7.715 -1.879 -4.155 1.00 68.25 92 SER A O 1
ATOM 674 N N . PHE A 1 93 ? 7.598 -1.395 -6.355 1.00 66.06 93 PHE A N 1
ATOM 675 C CA . PHE A 1 93 ? 6.260 -1.973 -6.592 1.00 66.06 93 PHE A CA 1
ATOM 676 C C . PHE A 1 93 ? 6.131 -2.761 -7.901 1.00 66.06 93 PHE A C 1
ATOM 678 O O . PHE A 1 93 ? 5.017 -2.949 -8.390 1.00 66.06 93 PHE A O 1
ATOM 685 N N . GLY A 1 94 ? 7.243 -3.182 -8.498 1.00 67.88 94 GLY A N 1
ATOM 686 C CA . GLY A 1 94 ? 7.199 -3.784 -9.825 1.00 67.88 94 GLY A CA 1
ATOM 687 C C . GLY A 1 94 ? 8.286 -3.271 -10.760 1.00 67.88 94 GLY A C 1
ATOM 688 O O . GLY A 1 94 ? 8.498 -2.063 -10.816 1.00 67.88 94 GLY A O 1
ATOM 689 N N . ASN A 1 95 ? 8.906 -4.157 -11.534 1.00 70.81 95 ASN A N 1
ATOM 690 C CA . ASN A 1 95 ? 9.814 -3.845 -12.642 1.00 70.81 95 ASN A CA 1
ATOM 691 C C . ASN A 1 95 ? 9.200 -4.166 -14.020 1.00 70.81 95 ASN A C 1
ATOM 693 O O . ASN A 1 95 ? 9.925 -4.291 -14.998 1.00 70.81 95 ASN A O 1
ATOM 697 N N . THR A 1 96 ? 7.874 -4.316 -14.111 1.00 74.75 96 THR A N 1
ATOM 698 C CA . THR A 1 96 ? 7.172 -4.366 -15.406 1.00 74.75 96 THR A CA 1
ATOM 699 C C . THR A 1 96 ? 6.875 -2.946 -15.900 1.00 74.75 96 THR A C 1
ATOM 701 O O . THR A 1 96 ? 6.721 -2.050 -15.058 1.00 74.75 96 THR A O 1
ATOM 704 N N . PRO A 1 97 ? 6.717 -2.726 -17.222 1.00 79.12 97 PRO A N 1
ATOM 705 C CA . PRO A 1 97 ? 6.322 -1.428 -17.776 1.00 79.12 97 PRO A CA 1
ATOM 706 C C . PRO A 1 97 ? 5.124 -0.816 -17.055 1.00 79.12 97 PRO A C 1
ATOM 708 O O . PRO A 1 97 ? 5.212 0.293 -16.535 1.00 79.12 97 PRO A O 1
ATOM 711 N N . ASP A 1 98 ? 4.042 -1.573 -16.879 1.00 74.19 98 ASP A N 1
ATOM 712 C CA . ASP A 1 98 ? 2.851 -1.041 -16.216 1.00 74.19 98 ASP A CA 1
ATOM 713 C C . ASP A 1 98 ? 3.090 -0.679 -14.747 1.00 74.19 98 ASP A C 1
ATOM 715 O O . ASP A 1 98 ? 2.526 0.292 -14.246 1.00 74.19 98 ASP A O 1
ATOM 719 N N . ALA A 1 99 ? 3.918 -1.429 -14.019 1.00 67.44 99 ALA A N 1
ATOM 720 C CA . ALA A 1 99 ? 4.164 -1.130 -12.613 1.00 67.44 99 ALA A CA 1
ATOM 721 C C . ALA A 1 99 ? 5.085 0.067 -12.401 1.00 67.44 99 ALA A C 1
ATOM 723 O O . ALA A 1 99 ? 4.842 0.877 -11.498 1.00 67.44 99 ALA A O 1
ATOM 724 N N . VAL A 1 100 ? 6.103 0.210 -13.247 1.00 82.06 100 VAL A N 1
ATOM 725 C CA . VAL A 1 100 ? 6.962 1.393 -13.253 1.00 82.06 100 VAL A CA 1
ATOM 726 C C . VAL A 1 100 ? 6.147 2.614 -13.683 1.00 82.06 100 VAL A C 1
ATOM 728 O O . VAL A 1 100 ? 6.140 3.606 -12.956 1.00 82.06 100 VAL A O 1
ATOM 731 N N . TYR A 1 101 ? 5.338 2.508 -14.741 1.00 87.19 101 TYR A N 1
ATOM 732 C CA . TYR A 1 101 ? 4.416 3.564 -15.169 1.00 87.19 101 TYR A CA 1
ATOM 733 C C . TYR A 1 101 ? 3.456 3.989 -14.052 1.00 87.19 101 TYR A C 1
ATOM 735 O O . TYR A 1 101 ? 3.295 5.182 -13.782 1.00 87.19 101 TYR A O 1
ATOM 743 N N . ARG A 1 102 ? 2.849 3.031 -13.340 1.00 82.06 102 ARG A N 1
ATOM 744 C CA . ARG A 1 102 ? 1.963 3.316 -12.196 1.00 82.06 102 ARG A CA 1
ATOM 745 C C . ARG A 1 102 ? 2.704 3.991 -11.048 1.00 82.06 102 ARG A C 1
ATOM 747 O O . ARG A 1 102 ? 2.141 4.893 -10.428 1.00 82.06 102 ARG A O 1
ATOM 754 N N . THR A 1 103 ? 3.943 3.584 -10.775 1.00 84.25 103 THR A N 1
ATOM 755 C CA . THR A 1 103 ? 4.787 4.198 -9.738 1.00 84.25 103 THR A CA 1
ATOM 756 C C . THR A 1 103 ? 5.144 5.638 -10.101 1.00 84.25 103 THR A C 1
ATOM 758 O O . THR A 1 103 ? 5.015 6.519 -9.261 1.00 84.25 103 THR A O 1
ATOM 761 N N . ILE A 1 104 ? 5.518 5.904 -11.354 1.00 92.31 104 ILE A N 1
ATOM 762 C CA . ILE A 1 104 ? 5.827 7.256 -11.840 1.00 92.31 104 ILE A CA 1
ATOM 763 C C . ILE A 1 104 ? 4.571 8.134 -11.812 1.00 92.31 104 ILE A C 1
ATOM 765 O O . ILE A 1 104 ? 4.596 9.263 -11.334 1.00 92.31 104 ILE A O 1
ATOM 769 N N . SER A 1 105 ? 3.434 7.598 -12.247 1.00 89.81 105 SER A N 1
ATOM 770 C CA . SER A 1 105 ? 2.173 8.343 -12.281 1.00 89.81 105 SER A CA 1
ATOM 771 C C . SER A 1 105 ? 1.722 8.782 -10.885 1.00 89.81 105 SER A C 1
ATOM 773 O O . SER A 1 105 ? 1.360 9.939 -10.690 1.00 89.81 105 SER A O 1
ATOM 775 N N . ASN A 1 106 ? 1.796 7.875 -9.907 1.00 83.69 106 ASN A N 1
ATOM 776 C CA . ASN A 1 106 ? 1.181 8.059 -8.589 1.00 83.69 106 ASN A CA 1
ATOM 777 C C . ASN A 1 106 ? 2.179 8.349 -7.454 1.00 83.69 106 ASN A C 1
ATOM 779 O O . ASN A 1 106 ? 1.764 8.512 -6.300 1.00 83.69 106 ASN A O 1
ATOM 783 N N . GLY A 1 107 ? 3.480 8.352 -7.738 1.00 84.31 107 GLY A N 1
ATOM 784 C CA . GLY A 1 107 ? 4.541 8.504 -6.745 1.00 84.31 107 GLY A CA 1
ATOM 785 C C . GLY A 1 107 ? 4.615 7.337 -5.764 1.00 84.31 107 GLY A C 1
ATOM 786 O O . GLY A 1 107 ? 4.092 6.244 -6.007 1.00 84.31 107 GLY A O 1
ATOM 787 N N . ILE A 1 108 ? 5.244 7.564 -4.611 1.00 79.94 108 ILE A N 1
ATOM 788 C CA . ILE A 1 108 ? 5.273 6.603 -3.502 1.00 79.94 108 ILE A CA 1
ATOM 789 C C . ILE A 1 108 ? 4.943 7.330 -2.197 1.00 79.94 108 ILE A C 1
ATOM 791 O O . ILE A 1 108 ? 5.768 8.056 -1.639 1.00 79.94 108 ILE A O 1
ATOM 795 N N . GLY A 1 109 ? 3.732 7.089 -1.687 1.00 73.56 109 GLY A N 1
ATOM 796 C CA . GLY A 1 109 ? 3.280 7.636 -0.409 1.00 73.56 109 GLY A CA 1
ATOM 797 C C . GLY A 1 109 ? 4.235 7.292 0.739 1.00 73.56 109 GLY A C 1
ATOM 798 O O . GLY A 1 109 ? 4.744 6.174 0.818 1.00 73.56 109 GLY A O 1
ATOM 799 N N . GLY A 1 110 ? 4.497 8.276 1.602 1.00 71.44 110 GLY A N 1
ATOM 800 C CA . GLY A 1 110 ? 5.431 8.149 2.726 1.00 71.44 110 GLY A CA 1
ATOM 801 C C . GLY A 1 110 ? 6.906 8.342 2.380 1.00 71.44 110 GLY A C 1
ATOM 802 O O . GLY A 1 110 ? 7.728 8.358 3.295 1.00 71.44 110 GLY A O 1
ATOM 803 N N . THR A 1 111 ? 7.238 8.528 1.101 1.00 80.75 111 THR A N 1
ATOM 804 C CA . THR A 1 111 ? 8.592 8.850 0.628 1.00 80.75 111 THR A CA 1
ATOM 805 C C . THR A 1 111 ? 8.610 10.197 -0.085 1.00 80.75 111 THR A C 1
ATOM 807 O O . THR A 1 111 ? 7.568 10.800 -0.334 1.00 80.75 111 THR A O 1
ATOM 810 N N . GLU A 1 112 ? 9.803 10.646 -0.446 1.00 88.44 112 GLU A N 1
ATOM 811 C CA . GLU A 1 112 ? 10.035 11.850 -1.236 1.00 88.44 112 GLU A CA 1
ATOM 812 C C . GLU A 1 112 ? 9.781 11.674 -2.746 1.00 88.44 112 GLU A C 1
ATOM 814 O O . GLU A 1 112 ? 10.018 12.613 -3.493 1.00 88.44 112 GLU A O 1
ATOM 819 N N . MET A 1 113 ? 9.303 10.509 -3.212 1.00 90.19 113 MET A N 1
ATOM 820 C CA . MET A 1 113 ? 8.949 10.269 -4.621 1.00 90.19 113 MET A CA 1
ATOM 821 C C . MET A 1 113 ? 7.538 10.817 -4.934 1.00 90.19 113 MET A C 1
ATOM 823 O O . MET A 1 113 ? 6.549 10.180 -4.542 1.00 90.19 113 MET A O 1
ATOM 827 N N . PRO A 1 114 ? 7.401 11.956 -5.643 1.00 91.38 114 PRO A N 1
ATOM 828 C CA . PRO A 1 114 ? 6.104 12.569 -5.917 1.00 91.38 114 PRO A CA 1
ATOM 829 C C . PRO A 1 114 ? 5.351 11.856 -7.057 1.00 91.38 114 PRO A C 1
ATOM 831 O O . PRO A 1 114 ? 5.957 11.106 -7.826 1.00 91.38 114 PRO A O 1
ATOM 834 N N . PRO A 1 115 ? 4.028 12.068 -7.187 1.00 90.00 115 PRO A N 1
ATOM 835 C CA . PRO A 1 115 ? 3.289 11.711 -8.396 1.00 90.00 115 PRO A CA 1
ATOM 836 C C . PRO A 1 115 ? 3.653 12.642 -9.559 1.00 90.00 115 PRO A C 1
ATOM 838 O O . PRO A 1 115 ? 3.776 13.848 -9.365 1.00 90.00 115 PRO A O 1
ATOM 841 N N . PHE A 1 116 ? 3.758 12.097 -10.774 1.00 95.25 116 PHE A N 1
ATOM 842 C CA . PHE A 1 116 ? 4.035 12.876 -11.989 1.00 95.25 116 PHE A CA 1
ATOM 843 C C . PHE A 1 116 ? 2.863 12.932 -12.975 1.00 95.25 116 PHE A C 1
ATOM 845 O O . PHE A 1 116 ? 3.003 13.511 -14.047 1.00 95.25 116 PHE A O 1
ATOM 852 N N . GLN A 1 117 ? 1.705 12.349 -12.649 1.00 90.94 117 GLN A N 1
ATOM 853 C CA . GLN A 1 117 ? 0.546 12.340 -13.555 1.00 90.94 117 GLN A CA 1
ATOM 854 C C . GLN A 1 117 ? 0.024 13.737 -13.935 1.00 90.94 117 GLN A C 1
ATOM 856 O O . GLN A 1 117 ? -0.566 13.881 -14.999 1.00 90.94 117 GLN A O 1
ATOM 861 N N . GLU A 1 118 ? 0.238 14.741 -13.080 1.00 91.94 118 GLU A N 1
ATOM 862 C CA . GLU A 1 118 ? -0.168 16.134 -13.326 1.00 91.94 118 GLU A CA 1
ATOM 863 C C . GLU A 1 118 ? 0.927 16.947 -14.036 1.00 91.94 118 GLU A C 1
ATOM 865 O O . GLU A 1 118 ? 0.625 17.929 -14.706 1.00 91.94 118 GLU A O 1
ATOM 870 N N . SER A 1 119 ? 2.196 16.542 -13.905 1.00 93.38 119 SER A N 1
ATOM 871 C CA . SER A 1 119 ? 3.353 17.267 -14.456 1.00 93.38 119 SER A CA 1
ATOM 872 C C . SER A 1 119 ? 3.842 16.724 -15.798 1.00 93.38 119 SER A C 1
ATOM 874 O O . SER A 1 119 ? 4.569 17.422 -16.497 1.00 93.38 119 SER A O 1
ATOM 876 N N . LEU A 1 120 ? 3.507 15.475 -16.133 1.00 95.31 120 LEU A N 1
ATOM 877 C CA . LEU A 1 120 ? 3.953 14.783 -17.340 1.00 95.31 120 LEU A CA 1
ATOM 878 C C . LEU A 1 120 ? 2.757 14.177 -18.076 1.00 95.31 120 LEU A C 1
ATOM 880 O O . LEU A 1 120 ? 1.906 13.504 -17.479 1.00 95.31 120 LEU A O 1
ATOM 884 N N . SER A 1 121 ? 2.742 14.334 -19.398 1.00 96.06 121 SER A N 1
ATOM 885 C CA . SER A 1 121 ? 1.770 13.659 -20.258 1.00 96.06 121 SER A CA 1
ATOM 886 C C . SER A 1 121 ? 1.881 12.133 -20.138 1.00 96.06 121 SER A C 1
ATOM 888 O O . SER A 1 121 ? 2.891 11.583 -19.690 1.00 96.06 121 SER A O 1
ATOM 890 N N . GLU A 1 122 ? 0.835 11.404 -20.536 1.00 94.25 122 GLU A N 1
ATOM 891 C CA . GLU A 1 122 ? 0.902 9.936 -20.581 1.00 94.25 122 GLU A CA 1
ATOM 892 C C . GLU A 1 122 ? 2.049 9.444 -21.478 1.00 94.25 122 GLU A C 1
ATOM 894 O O . GLU A 1 122 ? 2.771 8.523 -21.091 1.00 94.25 122 GLU A O 1
ATOM 899 N N . ALA A 1 123 ? 2.257 10.084 -22.634 1.00 94.88 123 ALA A N 1
ATOM 900 C CA . ALA A 1 123 ? 3.334 9.744 -23.560 1.00 94.88 123 ALA A CA 1
ATOM 901 C C . ALA A 1 123 ? 4.717 9.896 -22.905 1.00 94.88 123 ALA A C 1
ATOM 903 O O . ALA A 1 123 ? 5.530 8.975 -22.965 1.00 94.88 123 ALA A O 1
ATOM 904 N N . GLU A 1 124 ? 4.957 11.002 -22.199 1.00 96.94 124 GLU A N 1
ATOM 905 C CA . GLU A 1 124 ? 6.208 11.237 -21.469 1.00 96.94 124 GLU A CA 1
ATOM 906 C C . GLU A 1 124 ? 6.397 10.241 -20.326 1.00 96.94 124 GLU A C 1
ATOM 908 O O . GLU A 1 124 ? 7.490 9.698 -20.167 1.00 96.94 124 GLU A O 1
ATOM 913 N N . ARG A 1 125 ? 5.333 9.942 -19.566 1.00 96.44 125 ARG A N 1
ATOM 914 C CA . ARG A 1 125 ? 5.360 8.943 -18.484 1.00 96.44 125 ARG A CA 1
ATOM 915 C C . ARG A 1 125 ? 5.683 7.543 -19.002 1.00 96.44 125 ARG A C 1
ATOM 917 O O . ARG A 1 125 ? 6.454 6.825 -18.364 1.00 96.44 125 ARG A O 1
ATOM 924 N N . ARG A 1 126 ? 5.140 7.151 -20.157 1.00 94.62 126 ARG A N 1
ATOM 925 C CA . ARG A 1 126 ? 5.495 5.890 -20.828 1.00 94.62 126 ARG A CA 1
ATOM 926 C C . ARG A 1 126 ? 6.934 5.918 -21.338 1.00 94.62 126 ARG A C 1
ATOM 928 O O . ARG A 1 126 ? 7.679 4.978 -21.093 1.00 94.62 126 ARG A O 1
ATOM 935 N N . ALA A 1 127 ? 7.365 7.015 -21.955 1.00 95.12 127 ALA A N 1
ATOM 936 C CA . ALA A 1 127 ? 8.725 7.138 -22.466 1.00 95.12 127 ALA A CA 1
ATOM 937 C C . ALA A 1 127 ? 9.778 7.033 -21.346 1.00 95.12 127 ALA A C 1
ATOM 939 O O . ALA A 1 127 ? 10.761 6.307 -21.489 1.00 95.12 127 ALA A O 1
ATOM 940 N N . VAL A 1 128 ? 9.579 7.721 -20.214 1.00 97.00 128 VAL A N 1
ATOM 941 C CA . VAL A 1 128 ? 10.504 7.630 -19.070 1.00 97.00 128 VAL A CA 1
ATOM 942 C C . VAL A 1 128 ? 10.434 6.269 -18.379 1.00 97.00 128 VAL A C 1
ATOM 944 O O . VAL A 1 128 ? 11.445 5.807 -17.865 1.00 97.00 128 VAL A O 1
ATOM 947 N N . THR A 1 129 ? 9.282 5.592 -18.412 1.00 93.44 129 THR A N 1
ATOM 948 C CA . THR A 1 129 ? 9.144 4.214 -17.916 1.00 93.44 129 THR A CA 1
ATOM 949 C C . THR A 1 129 ? 10.093 3.270 -18.650 1.00 93.44 129 THR A C 1
ATOM 951 O O . THR A 1 129 ? 10.880 2.582 -18.003 1.00 93.44 129 THR A O 1
ATOM 954 N N . GLU A 1 130 ? 10.077 3.290 -19.985 1.00 92.06 130 GLU A N 1
ATOM 955 C CA . GLU A 1 130 ? 10.980 2.473 -20.807 1.00 92.06 130 GLU A CA 1
ATOM 956 C C . GLU A 1 130 ? 12.452 2.818 -20.544 1.00 92.06 130 GLU A C 1
ATOM 958 O O . GLU A 1 130 ? 13.293 1.933 -20.393 1.00 92.06 130 GLU A O 1
ATOM 963 N N . TYR A 1 131 ? 12.767 4.111 -20.413 1.00 94.19 131 TYR A N 1
ATOM 964 C CA . TYR A 1 131 ? 14.127 4.553 -20.105 1.00 94.19 131 TYR A CA 1
ATOM 965 C C . TYR A 1 131 ? 14.610 4.058 -18.733 1.00 94.19 131 TYR A C 1
ATOM 967 O O . TYR A 1 131 ? 15.739 3.594 -18.606 1.00 94.19 131 TYR A O 1
ATOM 975 N N . VAL A 1 132 ? 13.755 4.117 -17.708 1.00 92.31 132 VAL A N 1
ATOM 976 C CA . VAL A 1 132 ? 14.071 3.624 -16.361 1.00 92.31 132 VAL A CA 1
ATOM 977 C C . VAL A 1 132 ? 14.281 2.108 -16.359 1.00 92.31 132 VAL A C 1
ATOM 979 O O . VAL A 1 132 ? 15.196 1.614 -15.702 1.00 92.31 132 VAL A O 1
ATOM 982 N N . LEU A 1 133 ? 13.459 1.362 -17.102 1.00 84.94 133 LEU A N 1
ATOM 983 C CA . LEU A 1 133 ? 13.593 -0.091 -17.222 1.00 84.94 133 LEU A CA 1
ATOM 984 C C . LEU A 1 133 ? 14.904 -0.513 -17.887 1.00 84.94 133 LEU A C 1
ATOM 986 O O . LEU A 1 133 ? 15.454 -1.550 -17.520 1.00 84.94 133 LEU A O 1
ATOM 990 N N . ALA A 1 134 ? 15.443 0.303 -18.795 1.00 88.25 134 ALA A N 1
ATOM 991 C CA . ALA A 1 134 ? 16.717 0.035 -19.456 1.00 88.25 134 ALA A CA 1
ATOM 992 C C . ALA A 1 134 ? 17.934 0.040 -18.506 1.00 88.25 134 ALA A C 1
ATOM 994 O O . ALA A 1 134 ? 18.978 -0.496 -18.871 1.00 88.25 134 ALA A O 1
ATOM 995 N N . PHE A 1 135 ? 17.824 0.599 -17.290 1.00 82.94 135 PHE A N 1
ATOM 996 C CA . PHE A 1 135 ? 18.883 0.510 -16.272 1.00 82.94 135 PHE A CA 1
ATOM 997 C C . PHE A 1 135 ? 18.975 -0.866 -15.599 1.00 82.94 135 PHE A C 1
ATOM 999 O O . PHE A 1 135 ? 19.984 -1.155 -14.959 1.00 82.94 135 PHE A O 1
ATOM 1006 N N . ASN A 1 136 ? 17.937 -1.702 -15.692 1.00 73.12 136 ASN A N 1
ATOM 1007 C CA . ASN A 1 136 ? 17.897 -2.990 -15.005 1.00 73.12 136 ASN A CA 1
ATOM 1008 C C . ASN A 1 136 ? 18.883 -3.982 -15.667 1.00 73.12 136 ASN A C 1
ATOM 1010 O O . ASN A 1 136 ? 18.691 -4.311 -16.839 1.00 73.12 136 ASN A O 1
ATOM 1014 N N . PRO A 1 137 ? 19.914 -4.486 -14.956 1.00 58.69 137 PRO A N 1
ATOM 1015 C CA . PRO A 1 137 ? 20.993 -5.285 -15.549 1.00 58.69 137 PRO A CA 1
ATOM 1016 C C . PRO A 1 137 ? 20.548 -6.660 -16.062 1.00 58.69 137 PRO A C 1
ATOM 1018 O O . PRO A 1 137 ? 21.276 -7.276 -16.835 1.00 58.69 137 PRO A O 1
ATOM 1021 N N . GLU A 1 138 ? 19.357 -7.135 -15.688 1.00 55.16 138 GLU A N 1
ATOM 1022 C CA . GLU A 1 138 ? 18.814 -8.394 -16.185 1.00 55.16 138 GLU A CA 1
ATOM 1023 C C . GLU A 1 138 ? 17.335 -8.263 -16.566 1.00 55.16 138 GLU A C 1
ATOM 1025 O O . GLU A 1 138 ? 16.439 -8.100 -15.734 1.00 55.16 138 GLU A O 1
ATOM 1030 N N . ASN A 1 139 ? 17.083 -8.419 -17.865 1.00 50.09 139 ASN A N 1
ATOM 1031 C CA . ASN A 1 139 ? 15.815 -8.875 -18.422 1.00 50.09 139 ASN A CA 1
ATOM 1032 C C . ASN A 1 139 ? 15.724 -10.400 -18.200 1.00 50.09 139 ASN A C 1
ATOM 1034 O O . ASN A 1 139 ? 15.637 -11.179 -19.152 1.00 50.09 139 ASN A O 1
ATOM 1038 N N . SER A 1 140 ? 15.897 -10.844 -16.949 1.00 46.69 140 SER A N 1
ATOM 1039 C CA . SER A 1 140 ? 15.957 -12.260 -16.625 1.00 46.69 140 SER A CA 1
ATOM 1040 C C . SER A 1 140 ? 14.568 -12.864 -16.814 1.00 46.69 140 SER A C 1
ATOM 1042 O O . SER A 1 140 ? 13.648 -12.704 -16.013 1.00 46.69 140 SER A O 1
ATOM 1044 N N . GLN A 1 141 ? 14.405 -13.573 -17.931 1.00 49.94 141 GLN A N 1
ATOM 1045 C CA . GLN A 1 141 ? 13.383 -14.601 -18.068 1.00 49.94 141 GLN A CA 1
ATOM 1046 C C . GLN A 1 141 ? 13.660 -15.665 -16.998 1.00 49.94 141 GLN A C 1
ATOM 1048 O O . GLN A 1 141 ? 14.398 -16.623 -17.219 1.00 49.94 141 GLN A O 1
ATOM 1053 N N . GLU A 1 142 ? 13.137 -15.452 -15.797 1.00 51.12 142 GLU A N 1
ATOM 1054 C CA . GLU A 1 142 ? 13.447 -16.274 -14.634 1.00 51.12 142 GLU A CA 1
ATOM 1055 C C . GLU A 1 142 ? 12.366 -17.330 -14.382 1.00 51.12 142 GLU A C 1
ATOM 1057 O O . GLU A 1 142 ? 11.162 -17.095 -14.497 1.00 51.12 142 GLU A O 1
ATOM 1062 N N . ARG A 1 143 ? 12.850 -18.542 -14.090 1.00 44.59 143 ARG A N 1
ATOM 1063 C CA . ARG A 1 143 ? 12.114 -19.810 -14.044 1.00 44.59 143 ARG A CA 1
ATOM 1064 C C . ARG A 1 143 ? 10.921 -19.778 -13.085 1.00 44.59 143 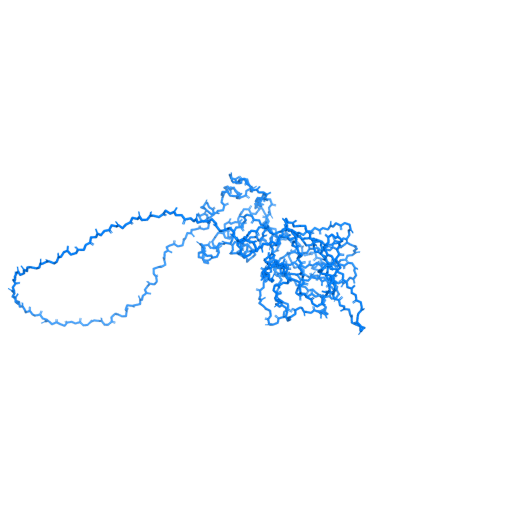ARG A C 1
ATOM 1066 O O . ARG A 1 143 ? 11.041 -19.359 -11.938 1.00 44.59 143 ARG A O 1
ATOM 1073 N N . ALA A 1 144 ? 9.804 -20.341 -13.547 1.00 50.88 144 ALA A N 1
ATOM 1074 C CA . ALA A 1 144 ? 8.599 -20.581 -12.763 1.00 50.88 144 ALA A CA 1
ATOM 1075 C C . ALA A 1 144 ? 8.891 -21.467 -11.532 1.00 50.88 144 ALA A C 1
ATOM 1077 O O . ALA A 1 144 ? 9.066 -22.680 -11.657 1.00 50.88 144 ALA A O 1
ATOM 1078 N N . GLY A 1 145 ? 8.956 -20.856 -10.345 1.00 57.25 145 GLY A N 1
ATOM 1079 C CA . GLY A 1 145 ? 8.706 -21.547 -9.076 1.00 57.25 145 GLY A CA 1
ATOM 1080 C C . GLY A 1 145 ? 7.209 -21.840 -8.898 1.00 57.25 145 GLY A C 1
ATOM 1081 O O . GLY A 1 145 ? 6.409 -21.470 -9.757 1.00 57.25 145 GLY A O 1
ATOM 1082 N N . ASP A 1 146 ? 6.815 -22.499 -7.797 1.00 67.00 146 ASP A N 1
ATOM 1083 C CA . ASP A 1 146 ? 5.389 -22.632 -7.431 1.00 67.00 146 ASP A CA 1
ATOM 1084 C C . ASP A 1 146 ? 4.782 -21.225 -7.351 1.00 67.00 146 ASP A C 1
ATOM 1086 O O . ASP A 1 146 ? 5.193 -20.480 -6.464 1.00 67.00 146 ASP A O 1
ATOM 1090 N N . PRO A 1 147 ? 3.832 -20.843 -8.231 1.00 76.06 147 PRO A N 1
ATOM 1091 C CA . PRO A 1 147 ? 3.268 -19.502 -8.259 1.00 76.06 147 PRO A CA 1
ATOM 1092 C C . PRO A 1 147 ? 2.513 -19.141 -6.993 1.00 76.06 147 PRO A C 1
ATOM 1094 O O . PRO A 1 147 ? 2.273 -17.966 -6.737 1.00 76.06 147 PRO A O 1
ATOM 1097 N N . VAL A 1 148 ? 2.187 -20.112 -6.150 1.00 83.94 148 VAL A N 1
ATOM 1098 C CA . VAL A 1 148 ? 1.458 -19.872 -4.918 1.00 83.94 148 VAL A CA 1
ATOM 1099 C C . VAL A 1 148 ? 2.421 -19.620 -3.763 1.00 83.94 148 VAL A C 1
ATOM 1101 O O . VAL A 1 148 ? 3.040 -20.530 -3.213 1.00 83.94 148 VAL A O 1
ATOM 1104 N N . MET A 1 149 ? 2.466 -18.374 -3.298 1.00 83.94 149 MET A N 1
ATOM 1105 C CA . MET A 1 149 ? 3.074 -18.049 -2.012 1.00 83.94 149 MET A CA 1
ATOM 1106 C C . MET A 1 149 ? 2.191 -18.590 -0.883 1.00 83.94 149 MET A C 1
ATOM 1108 O O . MET A 1 149 ? 0.981 -18.353 -0.850 1.00 83.94 149 MET A O 1
ATOM 1112 N N . ARG A 1 150 ? 2.797 -19.292 0.079 1.00 83.75 150 ARG A N 1
ATOM 1113 C CA . ARG A 1 150 ? 2.110 -19.877 1.243 1.00 83.75 150 ARG A CA 1
ATOM 1114 C C . ARG A 1 150 ? 2.701 -19.338 2.536 1.00 83.75 150 ARG A C 1
ATOM 1116 O O . ARG A 1 150 ? 3.914 -19.193 2.658 1.00 83.75 150 ARG A O 1
ATOM 1123 N N . VAL A 1 151 ? 1.845 -19.084 3.519 1.00 81.56 151 VAL A N 1
ATOM 1124 C CA . VAL A 1 151 ? 2.259 -18.660 4.860 1.00 81.56 151 VAL A CA 1
ATOM 1125 C C . VAL A 1 151 ? 2.450 -19.910 5.717 1.00 81.56 151 VAL A C 1
ATOM 1127 O O . VAL A 1 151 ? 1.478 -20.575 6.054 1.00 81.56 151 VAL A O 1
ATOM 1130 N N . THR A 1 152 ? 3.693 -20.269 6.037 1.00 72.56 152 THR A N 1
ATOM 1131 C CA . THR A 1 152 ? 4.020 -21.548 6.706 1.00 72.56 152 THR A CA 1
ATOM 1132 C C . THR A 1 152 ? 4.393 -21.416 8.185 1.00 72.56 152 THR A C 1
ATOM 1134 O O . THR A 1 152 ? 4.620 -22.424 8.844 1.00 72.56 152 THR A O 1
ATOM 1137 N N . GLY A 1 153 ? 4.451 -20.196 8.735 1.00 72.69 153 GLY A N 1
ATOM 1138 C CA . GLY A 1 153 ? 4.687 -20.002 10.174 1.00 72.69 153 GLY A CA 1
ATOM 1139 C C . GLY A 1 153 ? 5.014 -18.575 10.613 1.00 72.69 153 GLY A C 1
ATOM 1140 O O . GLY A 1 153 ? 4.722 -18.198 11.743 1.00 72.69 153 GLY A O 1
ATOM 1141 N N . LYS A 1 154 ? 5.572 -17.746 9.727 1.00 84.25 154 LYS A N 1
ATOM 1142 C CA . LYS A 1 154 ? 5.724 -16.299 9.952 1.00 84.25 154 LYS A CA 1
ATOM 1143 C C . LYS A 1 154 ? 4.785 -15.546 9.022 1.00 84.25 154 LYS A C 1
ATOM 1145 O O . LYS A 1 154 ? 4.596 -16.021 7.902 1.00 84.25 154 LYS A O 1
ATOM 1150 N N . PRO A 1 155 ? 4.237 -14.389 9.437 1.00 87.81 155 PRO A N 1
ATOM 1151 C CA . PRO A 1 155 ? 3.468 -13.566 8.525 1.00 87.81 155 PRO A CA 1
ATOM 1152 C C . PRO A 1 155 ? 4.264 -13.243 7.264 1.00 87.81 155 PRO A C 1
ATOM 1154 O O . PRO A 1 155 ? 5.484 -13.084 7.318 1.00 87.81 155 PRO A O 1
ATOM 1157 N N . LEU A 1 156 ? 3.570 -13.114 6.142 1.00 88.69 156 LEU A N 1
ATOM 1158 C CA . LEU A 1 156 ? 4.144 -12.626 4.895 1.00 88.69 156 LEU A CA 1
ATOM 1159 C C . LEU A 1 156 ? 3.463 -11.318 4.522 1.00 88.69 156 LEU A C 1
ATOM 1161 O O . LEU A 1 156 ? 2.257 -11.168 4.694 1.00 88.69 156 LEU A O 1
ATOM 1165 N N . ILE A 1 1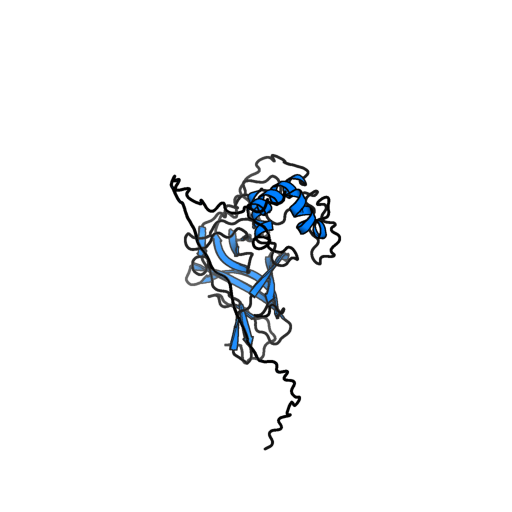57 ? 4.240 -10.372 4.007 1.00 90.69 157 ILE A N 1
ATOM 1166 C CA . ILE A 1 157 ? 3.728 -9.098 3.511 1.00 90.69 157 ILE A CA 1
ATOM 1167 C C . ILE A 1 157 ? 4.118 -9.008 2.048 1.00 90.69 157 ILE A C 1
ATOM 1169 O O . ILE A 1 157 ? 5.304 -9.022 1.720 1.00 90.69 157 ILE A O 1
ATOM 1173 N N . VAL A 1 158 ? 3.121 -8.905 1.179 1.00 88.12 158 VAL A N 1
ATOM 1174 C CA . VAL A 1 158 ? 3.316 -8.700 -0.252 1.00 88.12 158 VAL A CA 1
ATOM 1175 C C . VAL A 1 158 ? 2.734 -7.344 -0.620 1.00 88.12 158 VAL A C 1
ATOM 1177 O O . VAL A 1 158 ? 1.687 -6.934 -0.119 1.00 88.12 158 VAL A O 1
ATOM 1180 N N . ARG A 1 159 ? 3.454 -6.618 -1.471 1.00 87.12 159 ARG A N 1
ATOM 1181 C CA . ARG A 1 159 ? 3.031 -5.333 -2.021 1.00 87.12 159 ARG A CA 1
ATOM 1182 C C . ARG A 1 159 ? 3.069 -5.414 -3.533 1.00 87.12 159 ARG A C 1
ATOM 1184 O O . ARG A 1 159 ? 3.963 -6.049 -4.084 1.00 87.12 159 ARG A O 1
ATOM 1191 N N . GLY A 1 160 ? 2.137 -4.740 -4.182 1.00 82.56 160 GLY A N 1
ATOM 1192 C CA . GLY A 1 160 ? 2.055 -4.711 -5.634 1.00 82.56 160 GLY A CA 1
ATOM 1193 C C . GLY A 1 160 ? 0.685 -4.247 -6.089 1.00 82.56 160 GLY A C 1
ATOM 1194 O O . GLY A 1 160 ? -0.100 -3.726 -5.293 1.00 82.56 160 GLY A O 1
ATOM 1195 N N . HIS A 1 161 ? 0.402 -4.449 -7.368 1.00 85.31 161 HIS A N 1
ATOM 1196 C CA . HIS A 1 161 ? -0.937 -4.232 -7.885 1.00 85.31 161 HIS A CA 1
ATOM 1197 C C . HIS A 1 161 ? -1.854 -5.338 -7.368 1.00 85.31 161 HIS A C 1
ATOM 1199 O O . HIS A 1 161 ? -1.619 -6.511 -7.646 1.00 85.31 161 HIS A O 1
ATOM 1205 N N . LEU A 1 162 ? -2.870 -4.952 -6.596 1.00 86.75 162 LEU A N 1
ATOM 1206 C CA . LEU A 1 162 ? -3.987 -5.814 -6.237 1.00 86.75 162 LEU A CA 1
ATOM 1207 C C . LEU A 1 162 ? -5.197 -5.390 -7.078 1.00 86.75 162 LEU A C 1
ATOM 1209 O O . LEU A 1 162 ? -5.559 -4.213 -7.027 1.00 86.75 162 LEU A O 1
ATOM 1213 N N . PRO A 1 163 ? -5.798 -6.297 -7.864 1.00 86.69 163 PRO A N 1
ATOM 1214 C CA . PRO A 1 163 ? -7.029 -5.992 -8.575 1.00 86.69 163 PRO A CA 1
ATOM 1215 C C . PRO A 1 163 ? -8.136 -5.640 -7.581 1.00 86.69 163 PRO A C 1
ATOM 1217 O O . PRO A 1 163 ? -8.035 -5.932 -6.387 1.00 86.69 163 PRO A O 1
ATOM 1220 N N . SER A 1 164 ? -9.196 -5.004 -8.077 1.00 87.75 164 SER A N 1
ATOM 1221 C CA . SER A 1 164 ? -10.289 -4.585 -7.208 1.00 87.75 164 SER A CA 1
ATOM 1222 C C . SER A 1 164 ? -10.872 -5.758 -6.416 1.00 87.75 164 SER A C 1
ATOM 1224 O O . SER A 1 164 ? -11.127 -6.839 -6.949 1.00 87.75 164 SER A O 1
ATOM 1226 N N . VAL A 1 165 ? -11.092 -5.528 -5.122 1.00 87.44 165 VAL A N 1
ATOM 1227 C CA . VAL A 1 165 ? -11.619 -6.531 -4.193 1.00 87.44 165 VAL A CA 1
ATOM 1228 C C . VAL A 1 165 ? -13.102 -6.845 -4.443 1.00 87.44 165 VAL A C 1
ATOM 1230 O O . VAL A 1 165 ? -13.598 -7.880 -3.997 1.00 87.44 165 VAL A O 1
ATOM 1233 N N . SER A 1 166 ? -13.818 -5.959 -5.141 1.00 84.94 166 SER A N 1
ATOM 1234 C CA . SER A 1 166 ? -15.223 -6.123 -5.523 1.00 84.94 166 SER A CA 1
ATOM 1235 C C . SER A 1 166 ? -15.543 -5.306 -6.779 1.00 84.94 166 SER A C 1
ATOM 1237 O O . SER A 1 166 ? -14.884 -4.306 -7.051 1.00 84.94 166 SER A O 1
ATOM 1239 N N . ASP A 1 167 ? -16.620 -5.646 -7.489 1.00 80.62 167 ASP A N 1
ATOM 1240 C CA . ASP A 1 167 ? -17.068 -4.897 -8.680 1.00 80.62 167 ASP A CA 1
ATOM 1241 C C . ASP A 1 167 ? -17.407 -3.423 -8.394 1.00 80.62 167 ASP A C 1
ATOM 1243 O O . ASP A 1 167 ? -17.459 -2.596 -9.300 1.00 80.62 167 ASP A O 1
ATOM 1247 N N . LYS A 1 168 ? -17.676 -3.089 -7.126 1.00 74.38 168 LYS A N 1
ATOM 1248 C CA . LYS A 1 168 ? -18.024 -1.732 -6.683 1.00 74.38 168 LYS A CA 1
ATOM 1249 C C . LYS A 1 168 ? -16.812 -0.937 -6.214 1.00 74.38 168 LYS A C 1
ATOM 1251 O O . LYS A 1 168 ? -16.907 0.282 -6.089 1.00 74.38 168 LYS A O 1
ATOM 1256 N N . ALA A 1 169 ? -15.707 -1.612 -5.909 1.00 78.25 169 ALA A N 1
ATOM 1257 C CA . ALA A 1 169 ? -14.496 -0.955 -5.468 1.00 78.25 169 ALA A CA 1
ATOM 1258 C C . ALA A 1 169 ? -13.681 -0.490 -6.690 1.00 78.25 169 ALA A C 1
ATOM 1260 O O . ALA A 1 169 ? -13.599 -1.201 -7.696 1.00 78.25 169 ALA A O 1
ATOM 1261 N N . PRO A 1 170 ? -13.074 0.704 -6.637 1.00 75.31 170 PRO A N 1
ATOM 1262 C CA . PRO A 1 170 ? -12.193 1.177 -7.699 1.00 75.31 170 PRO A CA 1
ATOM 1263 C C . PRO A 1 170 ? -10.946 0.292 -7.814 1.00 75.31 170 PRO A C 1
ATOM 1265 O O . PRO A 1 170 ? -10.431 -0.193 -6.806 1.00 75.31 170 PRO A O 1
ATOM 1268 N N . GLU A 1 171 ? -10.417 0.132 -9.029 1.00 72.69 171 GLU A N 1
ATOM 1269 C CA . GLU A 1 171 ? -9.120 -0.517 -9.244 1.00 72.69 171 GLU A CA 1
ATOM 1270 C C . GLU A 1 171 ? -8.013 0.297 -8.560 1.00 72.69 171 GLU A C 1
ATOM 1272 O O . GLU A 1 171 ? -7.938 1.523 -8.706 1.00 72.69 171 GLU A O 1
ATOM 1277 N N . ARG A 1 172 ? -7.164 -0.367 -7.765 1.00 70.62 172 ARG A N 1
ATOM 1278 C CA . ARG A 1 172 ? -6.111 0.301 -6.994 1.00 70.62 172 ARG A CA 1
ATOM 1279 C C . ARG A 1 172 ? -4.756 -0.338 -7.279 1.00 70.62 172 ARG A C 1
ATOM 1281 O O . ARG A 1 172 ? -4.467 -1.437 -6.814 1.00 70.62 172 ARG A O 1
ATOM 1288 N N . PRO A 1 173 ? -3.846 0.385 -7.948 1.00 68.19 173 PRO A N 1
ATOM 1289 C CA . PRO A 1 173 ? -2.591 -0.191 -8.412 1.00 68.19 173 PRO A CA 1
ATOM 1290 C C . PRO A 1 173 ? -1.567 -0.442 -7.297 1.00 68.19 173 PRO A C 1
ATOM 1292 O O . PRO A 1 173 ? -0.500 -0.993 -7.569 1.00 68.19 173 PRO A O 1
ATOM 1295 N N . ARG A 1 174 ? -1.858 -0.020 -6.056 1.00 81.44 174 ARG A N 1
ATOM 1296 C CA . ARG A 1 174 ? -0.987 -0.163 -4.884 1.00 8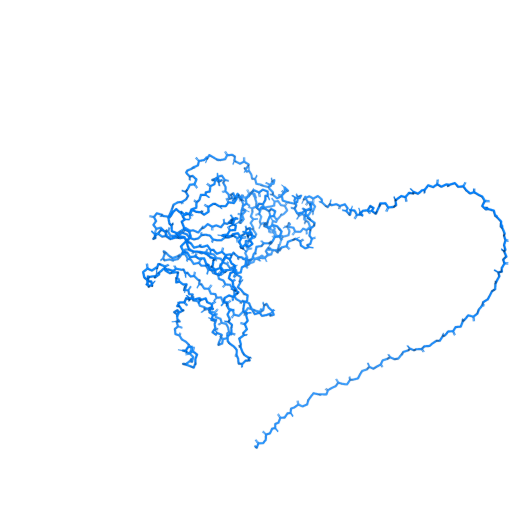1.44 174 ARG A CA 1
ATOM 1297 C C . ARG A 1 174 ? -1.758 -0.760 -3.711 1.00 81.44 174 ARG A C 1
ATOM 1299 O O . ARG A 1 174 ? -2.481 -0.068 -2.991 1.00 81.44 174 ARG A O 1
ATOM 1306 N N . GLY A 1 175 ? -1.548 -2.049 -3.504 1.00 88.94 175 GLY A N 1
ATOM 1307 C CA . GLY A 1 175 ? -2.118 -2.809 -2.410 1.00 88.94 175 GLY A CA 1
ATOM 1308 C C . GLY A 1 175 ? -1.057 -3.399 -1.487 1.00 88.94 175 GLY A C 1
ATOM 1309 O O . GLY A 1 175 ? 0.105 -3.583 -1.867 1.00 88.94 175 GLY A O 1
ATOM 1310 N N . ILE A 1 176 ? -1.473 -3.697 -0.261 1.00 92.56 176 ILE A N 1
ATOM 1311 C CA . ILE A 1 176 ? -0.707 -4.490 0.700 1.00 92.56 176 ILE A CA 1
ATOM 1312 C C . ILE A 1 176 ? -1.560 -5.706 1.033 1.00 92.56 176 ILE A C 1
ATOM 1314 O O . ILE A 1 176 ? -2.682 -5.554 1.508 1.00 92.56 176 ILE A O 1
ATOM 1318 N N . LEU A 1 177 ? -1.023 -6.900 0.816 1.00 94.12 177 LEU A N 1
ATOM 1319 C CA . LEU A 1 177 ? -1.647 -8.139 1.250 1.00 94.12 177 LEU A CA 1
ATOM 1320 C C . LEU A 1 177 ? -0.771 -8.774 2.326 1.00 94.12 177 LEU A C 1
ATOM 1322 O O . LEU A 1 177 ? 0.410 -9.053 2.107 1.00 94.12 177 LEU A O 1
ATOM 1326 N N . ILE A 1 178 ? -1.347 -8.973 3.503 1.00 95.56 178 ILE A N 1
ATOM 1327 C CA . ILE A 1 178 ? -0.664 -9.544 4.661 1.00 95.56 178 ILE A CA 1
ATOM 1328 C C . ILE A 1 178 ? -1.258 -10.913 4.930 1.00 95.56 178 ILE A C 1
ATOM 1330 O O . ILE A 1 178 ? -2.437 -11.005 5.232 1.00 95.56 178 ILE A O 1
ATOM 1334 N N . GLY A 1 179 ? -0.454 -11.962 4.851 1.00 92.62 179 GLY A N 1
ATOM 1335 C CA . GLY A 1 179 ? -0.860 -13.318 5.195 1.00 92.62 179 GLY A CA 1
ATOM 1336 C C . GLY A 1 179 ? -0.391 -13.672 6.600 1.00 92.62 179 GLY A C 1
ATOM 1337 O O . GLY A 1 179 ? 0.759 -13.402 6.948 1.00 92.62 179 GLY A O 1
ATOM 1338 N N . THR A 1 180 ? -1.257 -14.279 7.406 1.00 86.38 180 THR A N 1
ATOM 1339 C CA . THR A 1 180 ? -0.962 -14.720 8.776 1.00 86.38 180 THR A CA 1
ATOM 1340 C C . THR A 1 180 ? -0.983 -16.247 8.882 1.00 86.38 180 THR A C 1
ATOM 1342 O O . THR A 1 180 ? -1.562 -16.944 8.051 1.00 86.38 180 THR A O 1
ATOM 1345 N N . ALA A 1 181 ? -0.270 -16.793 9.873 1.00 80.06 181 ALA A N 1
ATOM 1346 C CA . ALA A 1 181 ? -0.065 -18.242 10.006 1.00 80.06 181 ALA A CA 1
ATOM 1347 C C . ALA A 1 181 ? -1.348 -19.024 10.357 1.00 80.06 181 ALA A C 1
ATOM 1349 O O . ALA A 1 181 ? -1.384 -20.241 10.219 1.00 80.06 181 ALA A O 1
ATOM 1350 N N . ASP A 1 182 ? -2.405 -18.327 10.771 1.00 80.69 182 ASP A N 1
ATOM 1351 C CA . ASP A 1 182 ? -3.757 -18.856 10.979 1.00 80.69 182 ASP A CA 1
ATOM 1352 C C . ASP A 1 182 ? -4.537 -19.073 9.664 1.00 80.69 182 ASP A C 1
ATOM 1354 O O . ASP A 1 182 ? -5.711 -19.441 9.690 1.00 80.69 182 ASP A O 1
ATOM 1358 N N . GLY A 1 183 ? -3.900 -18.855 8.507 1.00 81.88 183 GLY A N 1
ATOM 1359 C CA . GLY A 1 183 ? -4.519 -19.022 7.193 1.00 81.88 183 GLY A CA 1
ATOM 1360 C C . GLY A 1 183 ? -5.433 -17.864 6.794 1.00 81.88 183 GLY A C 1
ATOM 1361 O O . GLY A 1 183 ? -6.214 -18.005 5.847 1.00 81.88 183 GLY A O 1
ATOM 1362 N N . LEU A 1 184 ? -5.357 -16.734 7.505 1.00 90.56 184 LEU A N 1
ATOM 1363 C CA . LEU A 1 184 ? -6.036 -15.500 7.129 1.00 90.56 184 LEU A CA 1
ATOM 1364 C C . LEU A 1 184 ? -5.142 -14.608 6.276 1.00 90.56 184 LEU A C 1
ATOM 1366 O O . LEU A 1 184 ? -3.911 -14.685 6.302 1.00 90.56 184 LEU A O 1
ATOM 1370 N N . SER A 1 185 ? -5.774 -13.750 5.484 1.00 95.31 185 SER A N 1
ATOM 1371 C CA . SER A 1 185 ? -5.082 -12.706 4.735 1.00 95.31 185 SER A CA 1
ATOM 1372 C C . SER A 1 185 ? -5.836 -11.387 4.797 1.00 95.31 185 SER A C 1
ATOM 1374 O O . SER A 1 185 ? -7.063 -11.365 4.756 1.00 95.31 185 SER A O 1
ATOM 1376 N N . TRP A 1 186 ? -5.087 -10.295 4.899 1.00 95.56 186 TRP A N 1
ATOM 1377 C CA . TRP A 1 186 ? -5.573 -8.949 5.174 1.00 95.56 186 TRP A CA 1
ATOM 1378 C C . TRP A 1 186 ? -5.157 -8.029 4.042 1.00 95.56 186 TRP A C 1
ATOM 1380 O O . TRP A 1 186 ? -3.965 -7.863 3.775 1.00 95.56 186 TRP A O 1
ATOM 1390 N N . GLU A 1 187 ? -6.139 -7.446 3.375 1.00 94.62 187 GLU A N 1
ATOM 1391 C CA . GLU A 1 187 ? -5.931 -6.603 2.208 1.00 94.62 187 GLU A CA 1
ATOM 1392 C C . GLU A 1 187 ? -6.086 -5.135 2.595 1.00 94.62 187 GLU A C 1
ATOM 1394 O O . GLU A 1 187 ? -7.130 -4.741 3.113 1.00 94.62 187 GLU A O 1
ATOM 1399 N N . TYR A 1 188 ? -5.059 -4.323 2.352 1.00 93.00 188 TYR A N 1
ATOM 1400 C CA . TYR A 1 188 ? -5.075 -2.886 2.600 1.00 93.00 188 TYR A CA 1
ATOM 1401 C C . TYR A 1 188 ? -4.859 -2.097 1.315 1.00 93.00 188 TYR A C 1
ATOM 1403 O O . TYR A 1 188 ? -4.015 -2.445 0.483 1.00 93.00 188 TYR A O 1
ATOM 1411 N N . ARG A 1 189 ? -5.523 -0.944 1.232 1.00 89.94 189 ARG A N 1
ATOM 1412 C CA . ARG A 1 189 ? -5.167 0.111 0.284 1.00 89.94 189 ARG A CA 1
ATOM 1413 C C . ARG A 1 189 ? -3.913 0.832 0.768 1.00 89.94 189 ARG A C 1
ATOM 1415 O O . ARG A 1 189 ? -3.891 1.338 1.886 1.00 89.94 189 ARG A O 1
ATOM 1422 N N . ALA A 1 190 ? -2.873 0.908 -0.061 1.00 89.00 190 ALA A N 1
ATOM 1423 C CA . ALA A 1 190 ? -1.607 1.522 0.346 1.00 89.00 190 ALA A CA 1
ATOM 1424 C C . ALA A 1 190 ? -1.662 3.061 0.405 1.00 89.00 190 ALA A C 1
ATOM 1426 O O . ALA A 1 190 ? -0.913 3.666 1.169 1.00 89.00 190 ALA A O 1
ATOM 1427 N N . ASP A 1 191 ? -2.536 3.686 -0.390 1.00 85.94 191 ASP A N 1
ATOM 1428 C CA . ASP A 1 191 ? -2.587 5.146 -0.571 1.00 85.94 191 ASP A CA 1
ATOM 1429 C C . ASP A 1 191 ? -2.977 5.900 0.708 1.00 85.94 191 ASP A C 1
ATOM 1431 O O . ASP A 1 191 ? -2.450 6.978 0.985 1.00 85.94 191 ASP A O 1
ATOM 1435 N N . ASP A 1 192 ? -3.886 5.314 1.486 1.00 86.69 192 ASP A N 1
ATOM 1436 C CA . ASP A 1 192 ? -4.452 5.897 2.705 1.00 86.69 192 ASP A CA 1
ATOM 1437 C C . ASP A 1 192 ? -4.722 4.865 3.816 1.00 86.69 192 ASP A C 1
ATOM 1439 O O . ASP A 1 192 ? -5.427 5.135 4.787 1.00 86.69 192 ASP A O 1
ATOM 1443 N N . VAL A 1 193 ? -4.137 3.673 3.682 1.00 90.56 193 VAL A N 1
ATOM 1444 C CA . VAL A 1 193 ? -4.035 2.648 4.730 1.00 90.56 193 VAL A CA 1
ATOM 1445 C C . VAL A 1 193 ? -5.385 2.226 5.321 1.00 90.56 193 VAL A C 1
ATOM 1447 O O . VAL A 1 193 ? -5.567 2.084 6.539 1.00 90.56 193 VAL A O 1
ATOM 1450 N N . ARG A 1 194 ? -6.347 1.991 4.426 1.00 89.06 194 ARG A N 1
ATOM 1451 C CA . ARG A 1 194 ? -7.651 1.407 4.763 1.00 89.06 194 ARG A CA 1
ATOM 1452 C C . ARG A 1 194 ? -7.622 -0.107 4.614 1.00 89.06 194 ARG A C 1
ATOM 1454 O O . ARG A 1 194 ? -7.120 -0.614 3.613 1.00 89.06 194 ARG A O 1
ATOM 1461 N N . LEU A 1 195 ? -8.163 -0.812 5.605 1.00 91.94 195 LEU A N 1
ATOM 1462 C CA . LEU A 1 195 ? -8.354 -2.258 5.547 1.00 91.94 195 LEU A CA 1
ATOM 1463 C C . LEU A 1 195 ? -9.587 -2.540 4.682 1.00 91.94 195 LEU A C 1
ATOM 1465 O O . LEU A 1 195 ? -10.681 -2.087 5.005 1.00 91.94 195 LEU A O 1
ATOM 1469 N N . LEU A 1 196 ? -9.408 -3.268 3.586 1.00 92.31 196 LEU A N 1
ATOM 1470 C CA . LEU A 1 196 ? -10.452 -3.525 2.597 1.00 92.31 196 LEU A CA 1
ATOM 1471 C C . LEU A 1 196 ? -11.137 -4.866 2.835 1.00 92.31 196 LEU A C 1
ATOM 1473 O O . LEU A 1 196 ? -12.362 -4.937 2.819 1.00 92.31 196 LEU A O 1
ATOM 1477 N N . ALA A 1 197 ? -10.362 -5.927 3.059 1.00 93.81 197 ALA A N 1
ATOM 1478 C CA . ALA A 1 197 ? -10.911 -7.272 3.175 1.00 93.81 197 ALA A CA 1
ATOM 1479 C C . ALA A 1 197 ? -10.084 -8.200 4.064 1.00 93.81 197 ALA A C 1
ATOM 1481 O O . ALA A 1 197 ? -8.877 -8.028 4.246 1.00 93.81 197 ALA A O 1
ATOM 1482 N N . MET A 1 198 ? -10.775 -9.222 4.567 1.00 94.00 198 MET A N 1
ATOM 1483 C CA . MET A 1 198 ? -10.204 -10.380 5.246 1.00 94.00 198 MET A CA 1
ATOM 1484 C C . MET A 1 198 ? -10.585 -11.642 4.467 1.00 94.00 198 MET A C 1
ATOM 1486 O O . MET A 1 198 ? -11.767 -11.898 4.220 1.00 94.00 198 MET A O 1
ATOM 1490 N N . ARG A 1 199 ? -9.582 -12.437 4.094 1.00 94.62 199 ARG A N 1
ATOM 1491 C CA . ARG A 1 199 ? -9.724 -13.694 3.348 1.00 94.62 199 ARG A CA 1
ATOM 1492 C C . ARG A 1 199 ? -9.300 -14.886 4.198 1.00 94.62 199 ARG A C 1
ATOM 1494 O O . ARG A 1 199 ? -8.533 -14.719 5.144 1.00 94.62 199 ARG A O 1
ATOM 1501 N N . ARG A 1 200 ? -9.753 -16.086 3.832 1.00 89.44 200 ARG A N 1
ATOM 1502 C CA . ARG A 1 200 ? -9.294 -17.361 4.407 1.00 89.44 200 ARG A CA 1
ATOM 1503 C C . ARG A 1 200 ? -8.889 -18.343 3.315 1.00 89.44 200 ARG A C 1
ATOM 1505 O O . ARG A 1 200 ? -9.627 -18.534 2.348 1.00 89.44 200 ARG A O 1
ATOM 1512 N N . GLY A 1 201 ? -7.760 -19.018 3.515 1.00 87.25 201 GLY A N 1
ATOM 1513 C CA . GLY A 1 201 ? -7.275 -20.087 2.643 1.00 87.25 201 GLY A CA 1
ATOM 1514 C C . GLY A 1 201 ? -5.911 -19.772 2.037 1.00 87.25 201 GLY A C 1
ATOM 1515 O O . GLY A 1 201 ? -4.983 -19.397 2.749 1.00 87.25 201 GLY A O 1
ATOM 1516 N N . GLY A 1 202 ? -5.773 -19.978 0.724 1.00 86.44 202 GLY A N 1
ATOM 1517 C CA . GLY A 1 202 ? -4.544 -19.631 0.008 1.00 86.44 202 GLY A CA 1
ATOM 1518 C C . GLY A 1 202 ? -4.210 -18.145 0.160 1.00 86.44 202 GLY A C 1
ATOM 1519 O O . GLY A 1 202 ? -5.114 -17.325 0.275 1.00 86.44 202 GLY A O 1
ATOM 1520 N N . PHE A 1 203 ? -2.922 -17.803 0.139 1.00 91.81 203 PHE A N 1
ATOM 1521 C CA . PHE A 1 203 ? -2.475 -16.429 0.366 1.00 91.81 203 PHE A CA 1
ATOM 1522 C C . PHE A 1 203 ? -2.455 -15.611 -0.930 1.00 91.81 203 PHE A C 1
ATOM 1524 O O . PHE A 1 203 ? -3.331 -14.776 -1.150 1.00 91.81 203 PHE A O 1
ATOM 1531 N N . VAL A 1 204 ? -1.487 -15.849 -1.815 1.00 91.94 204 VAL A N 1
ATOM 1532 C CA . VAL A 1 204 ? -1.394 -15.106 -3.077 1.00 91.94 204 VAL A CA 1
ATOM 1533 C C . VAL A 1 204 ? -0.683 -15.925 -4.137 1.00 91.94 204 VAL A C 1
ATOM 1535 O O . VAL A 1 204 ? 0.307 -16.597 -3.856 1.00 91.94 204 VAL A O 1
ATOM 1538 N N . GLU A 1 205 ? -1.204 -15.862 -5.354 1.00 88.69 205 GLU A N 1
ATOM 1539 C CA . GLU A 1 205 ? -0.520 -16.344 -6.540 1.00 88.69 205 GLU A CA 1
ATOM 1540 C C . GLU A 1 205 ? 0.246 -15.183 -7.183 1.00 88.69 205 GLU A C 1
ATOM 1542 O O . GLU A 1 205 ? -0.287 -14.087 -7.393 1.00 88.69 205 GLU A O 1
ATOM 1547 N N . ARG A 1 206 ? 1.516 -15.438 -7.471 1.00 80.56 206 ARG A N 1
ATOM 1548 C CA . ARG A 1 206 ? 2.439 -14.552 -8.154 1.00 80.56 206 ARG A CA 1
ATOM 1549 C C . ARG A 1 206 ? 3.067 -15.325 -9.303 1.00 80.56 206 ARG A C 1
ATOM 1551 O O . ARG A 1 206 ? 3.741 -16.325 -9.092 1.00 80.56 206 ARG A O 1
ATOM 1558 N N . SER A 1 207 ? 2.824 -14.874 -10.523 1.00 69.81 207 SER A N 1
ATOM 1559 C CA . SER A 1 207 ? 3.311 -15.535 -11.736 1.00 69.81 207 SER A CA 1
ATOM 1560 C C . SER A 1 207 ? 4.716 -15.082 -12.152 1.00 69.81 207 SER A C 1
ATOM 1562 O O . SER A 1 207 ? 5.358 -15.768 -12.939 1.00 69.81 207 SER A O 1
ATOM 1564 N N . ASP A 1 208 ? 5.222 -13.969 -11.609 1.00 64.69 208 ASP A N 1
ATOM 1565 C CA . ASP A 1 208 ? 6.538 -13.398 -11.916 1.00 64.69 208 ASP A CA 1
ATOM 1566 C C . ASP A 1 208 ? 7.532 -13.547 -10.746 1.00 64.69 208 ASP A C 1
ATOM 1568 O O . ASP A 1 208 ? 7.789 -12.630 -9.963 1.00 64.69 208 ASP A O 1
ATOM 1572 N N . TRP A 1 209 ? 8.115 -14.744 -10.626 1.00 52.44 209 TRP A N 1
ATOM 1573 C CA . TRP A 1 209 ? 9.180 -15.034 -9.647 1.00 52.44 209 TRP A CA 1
ATOM 1574 C C . TRP A 1 209 ? 10.517 -14.385 -10.000 1.00 52.44 209 TRP A C 1
ATOM 1576 O O . TRP A 1 209 ? 11.357 -14.220 -9.118 1.00 52.44 209 TRP A O 1
ATOM 1586 N N . GLY A 1 210 ? 10.679 -13.996 -11.268 1.00 44.22 210 GLY A N 1
ATOM 1587 C CA . GLY A 1 210 ? 11.822 -13.257 -11.778 1.00 44.22 210 GLY A CA 1
ATOM 1588 C C . GLY A 1 210 ? 11.800 -11.801 -11.348 1.00 44.22 210 GLY A C 1
ATOM 1589 O O . GLY A 1 210 ? 11.148 -10.963 -11.970 1.00 44.22 210 GLY A O 1
ATOM 1590 N N . GLY A 1 211 ? 12.485 -11.498 -10.252 1.00 48.81 211 GLY A N 1
ATOM 1591 C CA . GLY A 1 211 ? 12.616 -10.144 -9.730 1.00 48.81 211 GLY A CA 1
ATOM 1592 C C . GLY A 1 211 ? 11.389 -9.585 -8.993 1.00 48.81 211 GLY A C 1
ATOM 1593 O O . GLY A 1 211 ? 10.489 -10.270 -8.495 1.00 48.81 211 GLY A O 1
ATOM 1594 N N . ARG A 1 212 ? 11.379 -8.259 -8.847 1.00 52.56 212 ARG A N 1
ATOM 1595 C CA . ARG A 1 212 ? 10.305 -7.498 -8.195 1.00 52.56 212 ARG A CA 1
ATOM 1596 C C . ARG A 1 212 ? 9.203 -7.219 -9.211 1.00 52.56 212 ARG A C 1
ATOM 1598 O O . ARG A 1 212 ? 8.949 -6.062 -9.478 1.00 52.56 212 ARG A O 1
ATOM 1605 N N . GLY A 1 213 ? 8.631 -8.260 -9.810 1.00 55.41 213 GLY A N 1
ATOM 1606 C CA . GLY A 1 213 ? 7.598 -8.203 -10.841 1.00 55.41 213 GLY A CA 1
ATOM 1607 C C . GLY A 1 213 ? 6.348 -7.381 -10.493 1.00 55.41 213 GLY A C 1
ATOM 1608 O O . GLY A 1 213 ? 5.975 -7.218 -9.331 1.00 55.41 213 GLY A O 1
ATOM 1609 N N . GLY A 1 214 ? 5.772 -6.775 -11.530 1.00 60.59 214 GLY A N 1
ATOM 1610 C CA . GLY A 1 214 ? 4.683 -5.802 -11.476 1.00 60.59 214 GLY A CA 1
ATOM 1611 C C . GLY A 1 214 ? 3.361 -6.292 -12.073 1.00 60.59 214 GLY A C 1
ATOM 1612 O O . GLY A 1 214 ? 2.434 -5.485 -12.252 1.00 60.59 214 GLY A O 1
ATOM 1613 N N . THR A 1 215 ? 3.293 -7.590 -12.387 1.00 74.25 215 THR A N 1
ATOM 1614 C CA . THR A 1 215 ? 2.054 -8.293 -12.738 1.00 74.25 215 THR A CA 1
ATOM 1615 C C . THR A 1 215 ? 1.065 -8.156 -11.580 1.00 74.25 215 THR A C 1
ATOM 1617 O O . THR A 1 215 ? 1.491 -8.188 -10.420 1.00 74.25 215 THR A O 1
ATOM 1620 N N . PRO A 1 216 ? -0.243 -7.974 -11.846 1.00 81.50 216 PRO A N 1
ATOM 1621 C CA . PRO A 1 216 ? -1.237 -7.994 -10.787 1.00 81.50 216 PRO A CA 1
ATOM 1622 C C . PRO A 1 216 ? -1.092 -9.263 -9.948 1.00 81.50 216 PRO A C 1
ATOM 1624 O O . PRO A 1 216 ? -1.091 -10.380 -10.464 1.00 81.50 216 PRO A O 1
ATOM 1627 N N . LEU A 1 217 ? -0.950 -9.072 -8.643 1.00 86.88 217 LEU A N 1
ATOM 1628 C CA . LEU A 1 217 ? -1.020 -10.156 -7.683 1.00 86.88 217 LEU A CA 1
ATOM 1629 C C . LEU A 1 217 ? -2.428 -10.736 -7.738 1.00 86.88 217 LEU A C 1
ATOM 1631 O O . LEU A 1 217 ? -3.405 -9.999 -7.878 1.00 86.88 217 LEU A O 1
ATOM 1635 N N . LYS A 1 218 ? -2.542 -12.048 -7.567 1.00 91.19 218 LYS A N 1
ATOM 1636 C CA . LYS A 1 218 ? -3.836 -12.719 -7.484 1.00 91.19 218 LYS A CA 1
ATOM 1637 C C . LYS A 1 218 ? -4.047 -13.197 -6.049 1.00 91.19 218 LYS A C 1
ATOM 1639 O O . LYS A 1 218 ? -3.569 -14.279 -5.698 1.00 91.19 218 LYS A O 1
ATOM 1644 N N . PRO A 1 219 ? -4.712 -12.396 -5.188 1.00 92.31 219 PRO A N 1
ATOM 1645 C CA . PRO A 1 219 ? -5.129 -12.854 -3.872 1.00 92.31 219 PRO A CA 1
ATOM 1646 C C . PRO A 1 219 ? -5.918 -14.143 -4.001 1.00 92.31 219 PRO A C 1
ATOM 1648 O O . PRO A 1 219 ? -6.828 -14.254 -4.825 1.00 92.31 219 PRO A O 1
ATOM 1651 N N . LEU A 1 220 ? -5.555 -15.117 -3.185 1.00 92.12 220 LEU A N 1
ATOM 1652 C CA . LEU A 1 220 ? -6.260 -16.382 -3.113 1.00 92.12 220 LEU A CA 1
ATOM 1653 C C . LEU A 1 220 ? -7.184 -16.382 -1.889 1.00 92.12 220 LEU A C 1
ATOM 1655 O O . LEU A 1 220 ? -7.223 -15.434 -1.102 1.00 92.12 220 LEU A O 1
ATOM 1659 N N . GLY A 1 221 ? -7.945 -17.463 -1.742 1.00 90.62 221 GLY A N 1
ATOM 1660 C CA . GLY A 1 221 ? -8.844 -17.643 -0.610 1.00 90.62 221 GLY A CA 1
ATOM 1661 C C . GLY A 1 221 ? -10.184 -16.919 -0.751 1.00 90.62 221 GLY A C 1
ATOM 1662 O O . GLY A 1 221 ? -10.377 -16.015 -1.566 1.00 90.62 221 GLY A O 1
ATOM 1663 N N . GLU A 1 222 ? -11.131 -17.363 0.066 1.00 92.12 222 GLU A N 1
ATOM 1664 C CA . GLU A 1 222 ? -12.494 -16.840 0.130 1.00 92.12 222 GLU A CA 1
ATOM 1665 C C . GLU A 1 222 ? -12.508 -15.520 0.910 1.00 92.12 222 GLU A C 1
ATOM 1667 O O . GLU A 1 222 ? -11.950 -15.454 2.008 1.00 92.12 222 GLU A O 1
ATOM 1672 N N . VAL A 1 223 ? -13.158 -14.478 0.378 1.00 94.00 223 VAL A N 1
ATOM 1673 C CA . VAL A 1 223 ? -13.406 -13.229 1.118 1.00 94.00 223 VAL A CA 1
ATOM 1674 C C . VAL A 1 223 ? -14.452 -13.502 2.197 1.00 94.00 223 VAL A C 1
ATOM 1676 O O . VAL A 1 223 ? -15.626 -13.687 1.896 1.00 94.00 223 VAL A O 1
ATOM 1679 N N . LEU A 1 224 ? -14.033 -13.508 3.463 1.00 90.50 224 LEU A N 1
ATOM 1680 C CA . LEU A 1 224 ? -14.931 -13.708 4.606 1.00 90.50 224 LEU A CA 1
ATOM 1681 C C . LEU A 1 224 ? -15.559 -12.403 5.090 1.00 90.50 224 LEU A C 1
ATOM 1683 O O . LEU A 1 224 ? -16.635 -12.401 5.690 1.00 90.50 224 LEU A O 1
ATOM 1687 N N . TRP A 1 225 ? -14.861 -11.292 4.875 1.00 91.56 225 TRP A N 1
ATOM 1688 C CA . TRP A 1 225 ? -15.318 -9.971 5.264 1.00 91.56 225 TRP A CA 1
ATOM 1689 C C . TRP A 1 225 ? -14.799 -8.923 4.288 1.00 91.56 225 TRP A C 1
ATOM 1691 O O . TRP A 1 225 ? -13.636 -8.963 3.880 1.00 91.56 225 TRP A O 1
ATOM 1701 N N . LEU A 1 226 ? -15.679 -7.985 3.951 1.00 91.75 226 LEU A N 1
ATOM 1702 C CA . LEU A 1 226 ? -15.425 -6.876 3.048 1.00 91.75 226 LEU A CA 1
ATOM 1703 C C . LEU A 1 226 ? -15.879 -5.583 3.727 1.00 91.75 226 LEU A C 1
ATOM 1705 O O . LEU A 1 226 ? -17.043 -5.453 4.108 1.00 91.75 226 LEU A O 1
ATOM 1709 N N . ASN A 1 227 ? -14.964 -4.635 3.875 1.00 89.44 227 ASN A N 1
ATOM 1710 C CA . ASN A 1 227 ? -15.221 -3.371 4.545 1.00 89.44 227 ASN A CA 1
ATOM 1711 C C . ASN A 1 227 ? -15.994 -2.428 3.623 1.00 89.44 227 ASN A C 1
ATOM 1713 O O . ASN A 1 227 ? -15.450 -2.009 2.603 1.00 89.44 227 ASN A O 1
ATOM 1717 N N . GLN A 1 228 ? -17.250 -2.111 3.952 1.00 88.19 228 GLN A N 1
ATOM 1718 C CA . GLN A 1 228 ? -18.089 -1.164 3.195 1.00 88.19 228 GLN A CA 1
ATOM 1719 C C . GLN A 1 228 ? -18.038 -1.389 1.667 1.00 88.19 228 GLN A C 1
ATOM 1721 O O . GLN A 1 228 ? -17.865 -0.465 0.878 1.00 88.19 228 GLN A O 1
ATOM 1726 N N . GLY A 1 229 ? -18.132 -2.650 1.230 1.00 86.75 229 GLY A N 1
ATOM 1727 C CA . GLY A 1 229 ? -18.100 -2.996 -0.196 1.00 86.75 229 GLY A CA 1
ATOM 1728 C C . GLY A 1 229 ? -16.726 -2.883 -0.871 1.00 86.75 229 GLY A C 1
ATOM 1729 O O . GLY A 1 229 ? -16.650 -3.045 -2.083 1.00 86.75 229 GLY A O 1
ATOM 1730 N N . GLY A 1 230 ? -15.650 -2.666 -0.115 1.00 86.44 230 GLY A N 1
ATOM 1731 C CA . GLY A 1 230 ? -14.278 -2.564 -0.617 1.00 86.44 230 GLY A CA 1
ATOM 1732 C C . GLY A 1 230 ? -13.779 -1.130 -0.796 1.00 86.44 230 GLY A C 1
ATOM 1733 O O . GLY A 1 230 ? -12.655 -0.940 -1.254 1.00 86.44 230 GLY A O 1
ATOM 1734 N N . ASP A 1 231 ? -14.574 -0.129 -0.412 1.00 87.06 231 ASP A N 1
ATOM 1735 C CA . ASP A 1 231 ? -14.154 1.275 -0.378 1.00 87.06 231 ASP A CA 1
ATOM 1736 C C . ASP A 1 231 ? -14.622 1.961 0.916 1.00 87.06 231 ASP A C 1
ATOM 1738 O O . ASP A 1 231 ? -15.518 2.806 0.899 1.00 87.06 231 ASP A O 1
ATOM 1742 N N . PRO A 1 232 ? -14.058 1.573 2.073 1.00 86.75 232 PRO A N 1
ATOM 1743 C CA . PRO A 1 232 ? -14.472 2.131 3.351 1.00 86.75 232 PRO A CA 1
ATOM 1744 C C . PRO A 1 232 ? -14.116 3.601 3.474 1.00 86.75 232 PRO A C 1
ATOM 1746 O O . PRO A 1 232 ? -13.085 4.014 2.955 1.00 86.75 232 PRO A O 1
ATOM 1749 N N . ALA A 1 233 ? -14.924 4.382 4.191 1.00 84.00 233 ALA A N 1
ATOM 1750 C CA . ALA A 1 233 ? -14.664 5.786 4.511 1.00 84.00 233 ALA A CA 1
ATOM 1751 C C . ALA A 1 233 ? -13.332 5.979 5.278 1.00 84.00 233 ALA A C 1
ATOM 1753 O O . ALA A 1 233 ? -12.817 5.028 5.871 1.00 84.00 233 ALA A O 1
ATOM 1754 N N . PRO A 1 234 ? -12.737 7.194 5.284 1.00 81.50 234 PRO A N 1
ATOM 1755 C CA . PRO A 1 234 ? -11.542 7.465 6.079 1.00 81.50 234 PRO A CA 1
ATOM 1756 C C . PRO A 1 234 ? -11.802 7.093 7.544 1.00 81.50 234 PRO A C 1
ATOM 1758 O O . PRO A 1 234 ? -12.768 7.607 8.115 1.00 81.50 234 PRO A O 1
ATOM 1761 N N . PRO A 1 235 ? -10.973 6.239 8.166 1.00 76.25 235 PRO A N 1
ATOM 1762 C CA . PRO A 1 235 ? -11.317 5.701 9.473 1.00 76.25 235 PRO A CA 1
ATOM 1763 C C . PRO A 1 235 ? -10.794 6.571 10.623 1.00 76.25 235 PRO A C 1
ATOM 1765 O O . PRO A 1 235 ? -11.300 6.473 11.729 1.00 76.25 235 PRO A O 1
ATOM 1768 N N . TRP A 1 236 ? -9.807 7.438 10.380 1.00 82.44 236 TRP A N 1
ATOM 1769 C CA . TRP A 1 236 ? -9.131 8.202 11.428 1.00 82.44 236 TRP A CA 1
ATOM 1770 C C . TRP A 1 236 ? -9.828 9.530 11.719 1.00 82.44 236 TRP A C 1
ATOM 1772 O O . TRP A 1 236 ? -10.067 10.330 10.807 1.00 82.44 236 TRP A O 1
ATOM 1782 N N . ARG A 1 237 ? -10.130 9.768 12.993 1.00 81.94 237 ARG A N 1
ATOM 1783 C CA . ARG A 1 237 ? -10.610 11.048 13.517 1.00 81.94 237 ARG A CA 1
ATOM 1784 C C . ARG A 1 237 ? -9.706 11.539 14.632 1.00 81.94 237 ARG A C 1
ATOM 1786 O O . ARG A 1 237 ? -9.159 10.732 15.380 1.00 81.94 237 ARG A O 1
ATOM 1793 N N . LEU A 1 238 ? -9.578 12.851 14.729 1.00 76.31 238 LEU A N 1
ATOM 1794 C CA . LEU A 1 238 ? -8.994 13.556 15.853 1.00 76.31 238 LEU A CA 1
ATOM 1795 C C . LEU A 1 238 ? -10.121 14.251 16.612 1.00 76.31 238 LEU A C 1
ATOM 1797 O O . LEU A 1 238 ? -10.848 15.046 16.022 1.00 76.31 238 LEU A O 1
ATOM 1801 N N . LEU A 1 239 ? -10.257 13.957 17.904 1.00 73.00 239 LEU A N 1
ATOM 1802 C CA . LEU A 1 239 ? -11.116 14.744 18.784 1.00 73.00 239 LEU A CA 1
ATOM 1803 C C . LEU A 1 239 ? -10.389 16.026 19.197 1.00 73.00 239 LEU A C 1
ATOM 1805 O O . LEU A 1 239 ? -9.290 15.962 19.751 1.00 73.00 239 LEU A O 1
ATOM 1809 N N . THR A 1 240 ? -11.007 17.171 18.929 1.00 70.38 240 THR A N 1
ATOM 1810 C CA . THR A 1 240 ? -10.568 18.503 19.356 1.00 70.38 240 THR A CA 1
ATOM 1811 C C . THR A 1 240 ? -11.654 19.155 20.216 1.00 70.38 240 THR A C 1
ATOM 1813 O O . THR A 1 240 ? -12.781 18.664 20.292 1.00 70.38 240 THR A O 1
ATOM 1816 N N . GLU A 1 241 ? -11.339 20.280 20.863 1.00 71.25 241 GLU A N 1
ATOM 1817 C CA . GLU A 1 241 ? -12.344 21.077 21.591 1.00 71.25 241 GLU A CA 1
ATOM 1818 C C . GLU A 1 241 ? -13.460 21.606 20.667 1.00 71.25 241 GLU A C 1
ATOM 1820 O O . GLU A 1 241 ? -14.580 21.846 21.111 1.00 71.25 241 GLU A O 1
ATOM 1825 N N . GLU A 1 242 ? -13.162 21.762 19.375 1.00 73.25 242 GLU A N 1
ATOM 1826 C CA . GLU A 1 242 ? -14.056 22.316 18.352 1.00 73.25 242 GLU A CA 1
ATOM 1827 C C . GLU A 1 242 ? -14.885 21.232 17.636 1.00 73.25 242 GLU A C 1
ATOM 1829 O O . GLU A 1 242 ? -15.818 21.557 16.898 1.00 73.25 242 GLU A O 1
ATOM 1834 N N . GLY A 1 243 ? -14.579 19.948 17.859 1.00 74.94 243 GLY A N 1
ATOM 1835 C CA . GLY A 1 243 ? -15.307 18.811 17.296 1.00 74.94 243 GLY A CA 1
ATOM 1836 C C . GLY A 1 243 ? -14.404 17.683 16.793 1.00 74.94 243 GLY A C 1
ATOM 1837 O O . GLY A 1 243 ? -13.297 17.470 17.279 1.00 74.94 243 GLY A O 1
ATOM 1838 N N . GLU A 1 244 ? -14.900 16.917 15.820 1.00 78.06 244 GLU A N 1
ATOM 1839 C CA . GLU A 1 244 ? -14.139 15.847 15.169 1.00 78.06 244 GLU A CA 1
ATOM 1840 C C . GLU A 1 244 ? -13.517 16.316 13.855 1.00 78.06 244 GLU A C 1
ATOM 1842 O O . GLU A 1 244 ? -14.216 16.738 12.933 1.00 78.06 244 GLU A O 1
ATOM 1847 N N . GLU A 1 245 ? -12.205 16.140 13.726 1.00 80.75 245 GLU A N 1
ATOM 1848 C CA . GLU A 1 245 ? -11.473 16.376 12.485 1.00 80.75 245 GLU A CA 1
ATOM 1849 C C . GLU A 1 245 ? -11.115 15.046 11.806 1.00 80.75 245 GLU A C 1
ATOM 1851 O O . GLU A 1 245 ? -10.690 14.087 12.452 1.00 80.75 245 GLU A O 1
ATOM 1856 N N . THR A 1 246 ? -11.269 14.960 10.482 1.00 85.88 246 THR A N 1
ATOM 1857 C CA . THR A 1 246 ? -10.842 13.777 9.717 1.00 85.88 246 THR A CA 1
ATOM 1858 C C . THR A 1 246 ? -9.355 13.833 9.408 1.00 85.88 246 THR A C 1
ATOM 1860 O O . THR A 1 246 ? -8.896 14.749 8.736 1.00 85.88 246 THR A O 1
ATOM 1863 N N . LEU A 1 247 ? -8.620 12.798 9.819 1.00 86.12 247 LEU A N 1
ATOM 1864 C CA . LEU A 1 247 ? -7.191 12.691 9.543 1.00 86.12 247 LEU A CA 1
ATOM 1865 C C . LEU A 1 247 ? -6.916 11.917 8.254 1.00 86.12 247 LEU A C 1
ATOM 1867 O O . LEU A 1 247 ? -7.560 10.909 7.941 1.00 86.12 247 LEU A O 1
ATOM 1871 N N . THR A 1 248 ? -5.867 12.335 7.552 1.00 89.19 248 THR A N 1
ATOM 1872 C CA . THR A 1 248 ? -5.292 11.591 6.433 1.00 89.19 248 THR A CA 1
ATOM 1873 C C . THR A 1 248 ? -4.206 10.650 6.942 1.00 89.19 248 THR A C 1
ATOM 1875 O O . THR A 1 248 ? -3.234 11.076 7.562 1.00 89.19 248 THR A O 1
ATOM 1878 N N . ALA A 1 249 ? -4.330 9.358 6.637 1.00 89.75 249 ALA A N 1
ATOM 1879 C CA . ALA A 1 249 ? -3.267 8.390 6.879 1.00 89.75 249 ALA A CA 1
ATOM 1880 C C . ALA A 1 249 ? -2.340 8.278 5.667 1.00 89.75 249 ALA A C 1
ATOM 1882 O O . ALA A 1 249 ? -2.791 8.193 4.527 1.00 89.75 249 ALA A O 1
ATOM 1883 N N . LYS A 1 250 ? -1.032 8.229 5.917 1.00 91.19 250 LYS A N 1
ATOM 1884 C CA . LYS A 1 250 ? 0.003 7.958 4.916 1.00 91.19 250 LYS A CA 1
ATOM 1885 C C . LYS A 1 250 ? 0.811 6.745 5.336 1.00 91.19 250 LYS A C 1
ATOM 1887 O O . LYS A 1 250 ? 1.363 6.714 6.439 1.00 91.19 250 LYS A O 1
ATOM 1892 N N . LEU A 1 251 ? 0.924 5.760 4.447 1.00 91.69 251 LEU A N 1
ATOM 1893 C CA . LEU A 1 251 ? 1.786 4.605 4.672 1.00 91.69 251 LEU A CA 1
ATOM 1894 C C . LEU A 1 251 ? 3.230 5.076 4.857 1.00 91.69 251 LEU A C 1
ATOM 1896 O O . LEU A 1 251 ? 3.805 5.661 3.953 1.00 91.69 251 LEU A O 1
ATOM 1900 N N . SER A 1 252 ? 3.818 4.804 6.015 1.00 89.25 252 SER A N 1
ATOM 1901 C CA . SER A 1 252 ? 5.240 5.048 6.285 1.00 89.25 252 SER A CA 1
ATOM 1902 C C . SER A 1 252 ? 6.076 3.781 6.091 1.00 89.25 252 SER A C 1
ATOM 1904 O O . SER A 1 252 ? 7.257 3.856 5.770 1.00 89.25 252 SER A O 1
ATOM 1906 N N . GLY A 1 253 ? 5.474 2.600 6.252 1.00 87.06 253 GLY A N 1
ATOM 1907 C CA . GLY A 1 253 ? 6.162 1.333 6.041 1.00 87.06 253 GLY A CA 1
ATOM 1908 C C . GLY A 1 253 ? 5.334 0.120 6.448 1.00 87.06 253 GLY A C 1
ATOM 1909 O O . GLY A 1 253 ? 4.205 0.231 6.907 1.00 87.06 253 GLY A O 1
ATOM 1910 N N . THR A 1 254 ? 5.916 -1.061 6.275 1.00 89.81 254 THR A N 1
ATOM 1911 C CA . THR A 1 254 ? 5.397 -2.319 6.818 1.00 89.81 254 THR A CA 1
ATOM 1912 C C . THR A 1 254 ? 6.581 -3.115 7.320 1.00 89.81 254 THR A C 1
ATOM 1914 O O . THR A 1 254 ? 7.634 -3.102 6.682 1.00 89.81 254 THR A O 1
ATOM 1917 N N . THR A 1 255 ? 6.420 -3.816 8.428 1.00 88.12 255 THR A N 1
ATOM 1918 C CA . THR A 1 255 ? 7.491 -4.629 9.006 1.00 88.12 255 THR A CA 1
ATOM 1919 C C . THR A 1 255 ? 6.911 -5.855 9.693 1.00 88.12 255 THR A C 1
ATOM 1921 O O . THR A 1 255 ? 5.711 -5.913 9.941 1.00 88.12 255 THR A O 1
ATOM 1924 N N . ILE A 1 256 ? 7.750 -6.841 9.994 1.00 85.88 256 ILE A N 1
ATOM 1925 C CA . ILE A 1 256 ? 7.380 -7.964 10.852 1.00 85.88 256 ILE A CA 1
ATOM 1926 C C . ILE A 1 256 ? 8.191 -7.834 12.137 1.00 85.88 256 ILE A C 1
ATOM 1928 O O . ILE A 1 256 ? 9.419 -7.885 12.099 1.00 85.88 256 ILE A O 1
ATOM 1932 N N . ARG A 1 257 ? 7.508 -7.671 13.271 1.00 88.06 257 ARG A N 1
ATOM 1933 C CA . ARG A 1 257 ? 8.120 -7.562 14.603 1.00 88.06 257 ARG A CA 1
ATOM 1934 C C . ARG A 1 257 ? 7.423 -8.541 15.538 1.00 88.06 257 ARG A C 1
ATOM 1936 O O . ARG A 1 257 ? 6.199 -8.611 15.541 1.00 88.06 257 ARG A O 1
ATOM 1943 N N . GLU A 1 258 ? 8.198 -9.332 16.281 1.00 85.50 258 GLU A N 1
ATOM 1944 C CA . GLU A 1 258 ? 7.668 -10.309 17.255 1.00 85.50 258 GLU A CA 1
ATOM 1945 C C . GLU A 1 258 ? 6.602 -11.258 16.669 1.00 85.50 258 GLU A C 1
ATOM 1947 O O . GLU A 1 258 ? 5.592 -11.564 17.295 1.00 85.50 258 GLU A O 1
ATOM 1952 N N . GLY A 1 259 ? 6.790 -11.696 15.419 1.00 81.06 259 GLY A N 1
ATOM 1953 C CA . GLY A 1 259 ? 5.844 -12.593 14.746 1.00 81.06 259 GLY A CA 1
ATOM 1954 C C . GLY A 1 259 ? 4.535 -11.934 14.294 1.00 81.06 259 GLY A C 1
ATOM 1955 O O . GLY A 1 259 ? 3.652 -12.639 13.815 1.00 81.06 259 GLY A O 1
ATOM 1956 N N . ARG A 1 260 ? 4.409 -10.603 14.387 1.00 87.62 260 ARG A N 1
ATOM 1957 C CA . ARG A 1 260 ? 3.263 -9.834 13.880 1.00 87.62 260 ARG A CA 1
ATOM 1958 C C . ARG A 1 260 ? 3.667 -8.993 12.680 1.00 87.62 260 ARG A C 1
ATOM 1960 O O . ARG A 1 260 ? 4.723 -8.366 12.686 1.00 87.62 260 ARG A O 1
ATOM 1967 N N . ALA A 1 261 ? 2.811 -8.957 11.665 1.00 90.06 261 ALA A N 1
ATOM 1968 C CA . ALA A 1 261 ? 2.927 -7.994 10.581 1.00 90.06 261 ALA A CA 1
ATOM 1969 C C . ALA A 1 261 ? 2.335 -6.652 11.028 1.00 90.06 261 ALA A C 1
ATOM 1971 O O . ALA A 1 261 ? 1.187 -6.594 11.466 1.00 90.06 261 ALA A O 1
ATOM 1972 N N . LEU A 1 262 ? 3.132 -5.594 10.913 1.00 91.06 262 LEU A N 1
ATOM 1973 C CA . LEU A 1 262 ? 2.782 -4.231 11.286 1.00 91.06 262 LEU A CA 1
ATOM 1974 C C . LEU A 1 262 ? 2.667 -3.361 10.035 1.00 91.06 262 LEU A C 1
ATOM 1976 O O . LEU A 1 262 ? 3.544 -3.399 9.164 1.00 91.06 262 LEU A O 1
ATOM 1980 N N . VAL A 1 263 ? 1.628 -2.531 9.983 1.00 93.56 263 VAL A N 1
ATOM 1981 C CA . VAL A 1 263 ? 1.493 -1.437 9.016 1.00 93.56 263 VAL A CA 1
ATOM 1982 C C . VAL A 1 263 ? 1.743 -0.125 9.745 1.00 93.56 263 VAL A C 1
ATOM 1984 O O . VAL A 1 263 ? 1.041 0.217 10.690 1.00 93.56 263 VAL A O 1
ATOM 1987 N N . LEU A 1 264 ? 2.780 0.594 9.331 1.00 91.25 264 LEU A N 1
ATOM 1988 C CA . LEU A 1 264 ? 3.234 1.822 9.975 1.00 91.25 264 LEU A CA 1
ATOM 1989 C C . LEU A 1 264 ? 2.679 3.011 9.207 1.00 91.25 264 LEU A C 1
ATOM 1991 O O . LEU A 1 264 ? 2.859 3.093 7.988 1.00 91.25 264 LEU A O 1
ATOM 1995 N N . ILE A 1 265 ? 2.048 3.946 9.908 1.00 91.62 265 ILE A N 1
ATOM 1996 C CA . ILE A 1 265 ? 1.420 5.114 9.299 1.00 91.62 265 ILE A CA 1
ATOM 1997 C C . ILE A 1 265 ? 1.851 6.413 9.959 1.0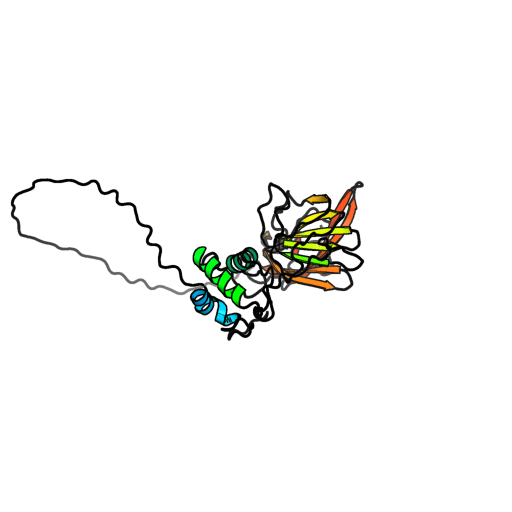0 91.62 265 ILE A C 1
ATOM 1999 O O . ILE A 1 265 ? 2.177 6.465 11.145 1.00 91.62 265 ILE A O 1
ATOM 2003 N N . ARG A 1 266 ? 1.781 7.481 9.171 1.00 90.19 266 ARG A N 1
ATOM 2004 C CA . ARG A 1 266 ? 1.756 8.862 9.638 1.00 90.19 266 ARG A CA 1
ATOM 2005 C C . ARG A 1 266 ? 0.333 9.384 9.503 1.00 90.19 266 ARG A C 1
ATOM 2007 O O . ARG A 1 266 ? -0.323 9.082 8.509 1.00 90.19 266 ARG A O 1
ATOM 2014 N N . LEU A 1 267 ? -0.109 10.151 10.490 1.00 88.31 267 LEU A N 1
ATOM 2015 C CA . LEU A 1 267 ? -1.385 10.853 10.463 1.00 88.31 267 LEU A CA 1
ATOM 2016 C C . LEU A 1 267 ? -1.143 12.351 10.282 1.00 88.31 267 LEU A C 1
ATOM 2018 O O . LEU A 1 267 ? -0.290 12.934 10.961 1.00 88.31 267 LEU A O 1
ATOM 2022 N N . GLU A 1 268 ? -1.882 12.931 9.346 1.00 89.00 268 GLU A N 1
ATOM 2023 C CA . GLU A 1 268 ? -1.822 14.334 8.940 1.00 89.00 268 GLU A CA 1
ATOM 2024 C C . GLU A 1 268 ? -3.222 14.954 9.074 1.00 89.00 268 GLU A C 1
ATOM 2026 O O . GLU A 1 268 ? -4.210 14.288 8.746 1.00 89.00 268 GLU A O 1
ATOM 2031 N N . GLY A 1 269 ? -3.299 16.184 9.588 1.00 86.25 269 GLY A N 1
ATOM 2032 C CA . GLY A 1 269 ? -4.540 16.963 9.663 1.00 86.25 269 GLY A CA 1
ATOM 2033 C C . GLY A 1 269 ? -4.870 17.654 8.340 1.00 86.25 269 GLY A C 1
ATOM 2034 O O . GLY A 1 269 ? -4.244 17.378 7.305 1.00 86.25 269 GLY A O 1
ATOM 2035 N N . ALA A 1 270 ? -5.874 18.529 8.355 1.00 84.50 270 ALA A N 1
ATOM 2036 C CA . ALA A 1 270 ? -6.367 19.218 7.163 1.00 84.50 270 ALA A CA 1
ATOM 2037 C C . ALA A 1 270 ? -5.285 20.057 6.453 1.00 84.50 270 ALA A C 1
ATOM 2039 O O . ALA A 1 270 ? -5.216 20.054 5.219 1.00 84.50 270 ALA A O 1
ATOM 2040 N N . ASP A 1 271 ? -4.383 20.684 7.211 1.00 84.50 271 ASP A N 1
ATOM 2041 C CA . ASP A 1 271 ? -3.313 21.544 6.690 1.00 84.50 271 ASP A CA 1
ATOM 2042 C C . ASP A 1 271 ? -2.024 20.762 6.367 1.00 84.50 271 ASP A C 1
ATOM 2044 O O . ASP A 1 271 ? -0.966 21.344 6.104 1.00 84.50 271 ASP A O 1
ATOM 2048 N N . LYS A 1 272 ? -2.105 19.421 6.331 1.00 84.19 272 LYS A N 1
ATOM 2049 C CA . LYS A 1 272 ? -0.983 18.476 6.138 1.00 84.19 272 LYS A CA 1
ATOM 2050 C C . LYS A 1 272 ? 0.067 18.529 7.249 1.00 84.19 272 LYS A C 1
ATOM 2052 O O . LYS A 1 272 ? 1.169 17.988 7.109 1.00 84.19 272 LYS A O 1
ATOM 2057 N N . GLU A 1 273 ? -0.255 19.161 8.364 1.00 86.12 273 GLU A N 1
ATOM 2058 C CA . GLU A 1 273 ? 0.550 19.147 9.564 1.00 86.12 273 GLU A CA 1
ATOM 2059 C C . GLU A 1 273 ? 0.546 17.748 10.186 1.00 86.12 273 GLU A C 1
ATOM 2061 O O . GLU A 1 273 ? -0.447 17.018 10.186 1.00 86.12 273 GLU A O 1
ATOM 2066 N N . ARG A 1 274 ? 1.699 17.335 10.712 1.00 86.19 274 ARG A N 1
ATOM 2067 C CA . ARG A 1 274 ? 1.840 16.009 11.309 1.00 86.19 274 ARG A CA 1
ATOM 2068 C C . ARG A 1 274 ? 1.177 15.987 12.686 1.00 86.19 274 ARG A C 1
ATOM 2070 O O . ARG A 1 274 ? 1.684 16.609 13.614 1.00 86.19 274 ARG A O 1
ATOM 2077 N N . VAL A 1 275 ? 0.141 15.164 12.829 1.00 84.25 275 VAL A N 1
ATOM 2078 C CA . VAL A 1 275 ? -0.563 14.920 14.101 1.00 84.25 275 VAL A CA 1
ATOM 2079 C C . VAL A 1 275 ? 0.118 13.812 14.908 1.00 84.25 275 VAL A C 1
ATOM 2081 O O . VAL A 1 275 ? 0.236 13.885 16.132 1.00 84.25 275 VAL A O 1
ATOM 2084 N N . GLY A 1 276 ? 0.623 12.782 14.223 1.00 84.88 276 GLY A N 1
ATOM 2085 C CA . GLY A 1 276 ? 1.319 11.679 14.877 1.00 84.88 276 GLY A CA 1
ATOM 2086 C C . GLY A 1 276 ? 1.658 10.521 13.950 1.00 84.88 276 GLY A C 1
ATOM 2087 O O . GLY A 1 276 ? 1.704 10.652 12.725 1.00 84.88 276 GLY A O 1
ATOM 2088 N N . THR A 1 277 ? 1.942 9.376 14.553 1.00 87.00 277 THR A N 1
ATOM 2089 C CA . THR A 1 277 ? 2.229 8.102 13.887 1.00 87.00 277 THR A CA 1
ATOM 2090 C C . THR A 1 277 ? 1.477 6.977 14.573 1.00 87.00 277 THR A C 1
ATOM 2092 O O . THR A 1 277 ? 1.284 7.029 15.784 1.00 87.00 277 THR A O 1
ATOM 2095 N N . ALA A 1 278 ? 1.094 5.948 13.823 1.00 86.62 278 ALA A N 1
ATOM 2096 C CA . ALA A 1 278 ? 0.501 4.746 14.391 1.00 86.62 278 ALA A CA 1
ATOM 2097 C C . ALA A 1 278 ? 1.096 3.469 13.794 1.00 86.62 278 ALA A C 1
ATOM 2099 O O . ALA A 1 278 ? 1.449 3.413 12.615 1.00 86.62 278 ALA A O 1
ATOM 2100 N N . GLU A 1 279 ? 1.183 2.436 14.622 1.00 89.88 279 GLU A N 1
ATOM 2101 C CA . GLU A 1 279 ? 1.449 1.063 14.206 1.00 89.88 279 GLU A CA 1
ATOM 2102 C C . GLU A 1 279 ? 0.133 0.288 14.222 1.00 89.88 279 GLU A C 1
ATOM 2104 O O . GLU A 1 279 ? -0.603 0.359 15.200 1.00 89.88 279 GLU A O 1
ATOM 2109 N N . LEU A 1 280 ? -0.171 -0.441 13.152 1.00 90.44 280 LEU A N 1
ATOM 2110 C CA . LEU A 1 280 ? -1.421 -1.179 12.966 1.00 90.44 280 LEU A CA 1
ATOM 2111 C C . LEU A 1 280 ? -1.142 -2.669 12.819 1.00 90.44 280 LEU A C 1
ATOM 2113 O O . LEU A 1 280 ? -0.199 -3.048 12.123 1.00 90.44 280 LEU A O 1
ATOM 2117 N N . TRP A 1 281 ? -2.006 -3.511 13.375 1.00 91.50 281 TRP A N 1
ATOM 2118 C CA . TRP A 1 281 ? -2.025 -4.941 13.074 1.00 91.50 281 TRP A CA 1
ATOM 2119 C C . TRP A 1 281 ? -3.442 -5.501 13.155 1.00 91.50 281 TRP A C 1
ATOM 2121 O O . TRP A 1 281 ? -4.336 -4.901 13.750 1.00 91.50 281 TRP A O 1
ATOM 2131 N N . CYS A 1 282 ? -3.649 -6.668 12.555 1.00 90.31 282 CYS A N 1
ATOM 2132 C CA . CYS A 1 282 ? -4.929 -7.362 12.603 1.00 90.31 282 CYS A CA 1
ATOM 2133 C C . CYS A 1 282 ? -4.821 -8.680 13.362 1.00 90.31 282 CYS A C 1
ATOM 2135 O O . CYS A 1 282 ? -3.800 -9.366 13.325 1.00 90.31 282 CYS A O 1
ATOM 2137 N N . SER A 1 283 ? -5.916 -9.032 14.021 1.00 87.25 283 SER A N 1
ATOM 2138 C CA . SER A 1 283 ? -6.235 -10.384 14.458 1.00 87.25 283 SER A CA 1
ATOM 2139 C C . SER A 1 283 ? -7.685 -10.678 14.090 1.00 87.25 283 SER A C 1
ATOM 2141 O O . SER A 1 283 ? -8.385 -9.824 13.551 1.00 87.25 283 SER A O 1
ATOM 2143 N N . SER A 1 284 ? -8.165 -11.873 14.399 1.00 84.50 284 SER A N 1
ATOM 2144 C CA . SER A 1 284 ? -9.575 -12.218 14.256 1.00 84.50 284 SER A CA 1
ATOM 2145 C C . SER A 1 284 ? -10.192 -12.564 15.610 1.00 84.50 284 SER A C 1
ATOM 2147 O O . SER A 1 284 ? -9.484 -12.836 16.581 1.00 84.50 284 SER A O 1
ATOM 2149 N N . SER A 1 285 ? -11.518 -12.505 15.685 1.00 83.88 285 SER A N 1
ATOM 2150 C CA . SER A 1 285 ? -12.304 -12.960 16.830 1.00 83.88 285 SER A CA 1
ATOM 2151 C C . SER A 1 285 ? -13.574 -13.651 16.343 1.00 83.88 285 SER A C 1
ATOM 2153 O O . SER A 1 285 ? -14.071 -13.357 15.257 1.00 83.88 285 SER A O 1
ATOM 2155 N N . MET A 1 286 ? -14.108 -14.573 17.139 1.00 81.12 286 MET A N 1
ATOM 2156 C CA . MET A 1 286 ? -15.392 -15.213 16.861 1.00 81.12 286 MET A CA 1
ATOM 2157 C C . MET A 1 286 ? -16.516 -14.419 17.522 1.00 81.12 286 MET A C 1
ATOM 2159 O O . MET A 1 286 ? -16.529 -14.250 18.739 1.00 81.12 286 MET A O 1
ATOM 2163 N N . GLU A 1 287 ? -17.488 -13.970 16.731 1.00 81.25 287 GLU A N 1
ATOM 2164 C CA . GLU A 1 287 ? -18.663 -13.251 17.221 1.00 81.25 287 GLU A CA 1
ATOM 2165 C C . GLU A 1 287 ? -19.916 -13.750 16.496 1.00 81.25 287 GLU A C 1
ATOM 2167 O O . GLU A 1 287 ? -19.973 -13.780 15.265 1.00 81.25 287 GLU A O 1
ATOM 2172 N N . GLY A 1 288 ? -20.907 -14.227 17.256 1.00 80.62 288 GLY A N 1
ATOM 2173 C CA . GLY A 1 288 ? -22.126 -14.814 16.686 1.00 80.62 288 GLY A CA 1
ATOM 2174 C C . GLY A 1 288 ? -21.860 -15.988 15.730 1.00 80.62 288 GLY A C 1
ATOM 2175 O O . GLY A 1 288 ? -22.550 -16.129 14.724 1.00 80.62 288 GLY A O 1
ATOM 2176 N N . GLY A 1 289 ? -20.813 -16.783 15.989 1.00 78.62 289 GLY A N 1
ATOM 2177 C CA . GLY A 1 289 ? -20.408 -17.907 15.133 1.00 78.62 289 GLY A CA 1
ATOM 2178 C C . GLY A 1 289 ? -19.725 -17.507 13.820 1.00 78.62 289 GLY A C 1
ATOM 2179 O O . GLY A 1 289 ? -19.399 -18.379 13.017 1.00 78.62 289 GLY A O 1
ATOM 2180 N N . LYS A 1 290 ? -19.477 -16.212 13.592 1.00 79.19 290 LYS A N 1
ATOM 2181 C CA . LYS A 1 290 ? -18.758 -15.706 12.421 1.00 79.19 290 LYS A CA 1
ATOM 2182 C C . LYS A 1 290 ? -17.387 -15.194 12.831 1.00 79.19 290 LYS A C 1
ATOM 2184 O O . LYS A 1 290 ? -17.240 -14.534 13.858 1.00 79.19 290 LYS A O 1
ATOM 2189 N N . LEU A 1 291 ? -16.393 -15.473 11.994 1.00 79.81 291 LEU A N 1
ATOM 2190 C CA . LEU A 1 291 ? -15.072 -14.891 12.151 1.00 79.81 291 LEU A CA 1
ATOM 2191 C C . LEU A 1 291 ? -15.137 -13.416 11.754 1.00 79.81 291 LEU A C 1
ATOM 2193 O O . LEU A 1 291 ? -15.539 -13.081 10.638 1.00 79.81 291 LEU A O 1
ATOM 2197 N N . LYS A 1 292 ? -14.764 -12.540 12.678 1.00 84.75 292 LYS A N 1
ATOM 2198 C CA . LYS A 1 292 ? -14.739 -11.096 12.491 1.00 84.75 292 LYS A CA 1
ATOM 2199 C C . LYS A 1 292 ? -13.305 -10.585 12.549 1.00 84.75 292 LYS A C 1
ATOM 2201 O O . LYS A 1 292 ? -12.518 -11.079 13.362 1.00 84.75 292 LYS A O 1
ATOM 2206 N N . PRO A 1 293 ? -12.954 -9.609 11.701 1.00 87.56 293 PRO A N 1
ATOM 2207 C CA . PRO A 1 293 ? -11.687 -8.915 11.838 1.00 87.56 293 PRO A CA 1
ATOM 2208 C C . PRO A 1 293 ? -11.640 -8.162 13.175 1.00 87.56 293 PRO A C 1
ATOM 2210 O O . PRO A 1 293 ? -12.665 -7.730 13.690 1.00 87.56 293 PRO A O 1
ATOM 2213 N N . VAL A 1 294 ? -10.447 -8.014 13.740 1.00 84.31 294 VAL A N 1
ATOM 2214 C CA . VAL A 1 294 ? -10.139 -7.136 14.871 1.00 84.31 294 VAL A CA 1
ATOM 2215 C C . VAL A 1 294 ? -8.898 -6.356 14.478 1.00 84.31 294 VAL A C 1
ATOM 2217 O O . VAL A 1 294 ? -7.846 -6.934 14.199 1.00 84.31 294 VAL A O 1
ATOM 2220 N N . ARG A 1 295 ? -9.022 -5.035 14.423 1.00 84.31 295 ARG A N 1
ATOM 2221 C CA . ARG A 1 295 ? -7.907 -4.149 14.110 1.00 84.31 295 ARG A CA 1
ATOM 2222 C C . ARG A 1 295 ? -7.388 -3.551 15.401 1.00 84.31 295 ARG A C 1
ATOM 2224 O O . ARG A 1 295 ? -8.148 -3.065 16.227 1.00 84.31 295 ARG A O 1
ATOM 2231 N N . HIS A 1 296 ? -6.081 -3.601 15.553 1.00 85.62 296 HIS A N 1
ATOM 2232 C CA . HIS A 1 296 ? -5.379 -3.034 16.682 1.00 85.62 296 HIS A CA 1
ATOM 2233 C C . HIS A 1 296 ? -4.482 -1.918 16.183 1.00 85.62 296 HIS A C 1
ATOM 2235 O O . HIS A 1 296 ? -3.968 -1.978 15.059 1.00 85.62 296 HIS A O 1
ATOM 2241 N N . PHE A 1 297 ? -4.266 -0.922 17.030 1.00 85.25 297 PHE A N 1
ATOM 2242 C CA . PHE A 1 297 ? -3.303 0.118 16.742 1.00 85.25 297 PHE A CA 1
ATOM 2243 C C . PHE A 1 297 ? -2.626 0.631 18.004 1.00 85.25 297 PHE A C 1
ATOM 2245 O O . PHE A 1 297 ? -3.187 0.590 19.095 1.00 85.25 297 PHE A O 1
ATOM 2252 N N . GLN A 1 298 ? -1.418 1.148 17.827 1.00 82.50 298 GLN A N 1
ATOM 2253 C CA . GLN A 1 298 ? -0.710 1.921 18.832 1.00 82.50 298 GLN A CA 1
ATOM 2254 C C . GLN A 1 298 ? -0.361 3.274 18.227 1.00 82.50 298 GLN A C 1
ATOM 2256 O O . GLN A 1 298 ? 0.357 3.336 17.232 1.00 82.50 298 GLN A O 1
ATOM 2261 N N . PHE A 1 299 ? -0.885 4.348 18.813 1.00 81.50 299 PHE A N 1
ATOM 2262 C CA . PHE A 1 299 ? -0.680 5.715 18.344 1.00 81.50 299 PHE A CA 1
ATOM 2263 C C . PHE A 1 299 ? 0.324 6.463 19.228 1.00 81.50 299 PHE A C 1
ATOM 2265 O O . PHE A 1 299 ? 0.337 6.306 20.447 1.00 81.50 299 PHE A O 1
ATOM 2272 N N . VAL A 1 300 ? 1.151 7.293 18.595 1.00 80.69 300 VAL A N 1
ATOM 2273 C CA . VAL A 1 300 ? 2.079 8.231 19.234 1.00 80.69 300 VAL A CA 1
ATOM 2274 C C . VAL A 1 300 ? 1.930 9.580 18.531 1.00 80.69 300 VAL A C 1
ATOM 2276 O O . VAL A 1 300 ? 2.227 9.687 17.338 1.00 80.69 300 VAL A O 1
ATOM 2279 N N . GLY A 1 301 ? 1.477 10.607 19.251 1.00 72.12 301 GLY A N 1
ATOM 2280 C CA . GLY A 1 301 ? 1.168 11.929 18.695 1.00 72.12 301 GLY A CA 1
ATOM 2281 C C . GLY A 1 301 ? 1.635 13.087 19.569 1.00 72.12 301 GLY A C 1
ATOM 2282 O O . GLY A 1 301 ? 2.042 12.890 20.710 1.00 72.12 301 GLY A O 1
ATOM 2283 N N . SER A 1 302 ? 1.605 14.296 19.006 1.00 60.59 302 SER A N 1
ATOM 2284 C CA . SER A 1 302 ? 2.156 15.516 19.620 1.00 60.59 302 SER A CA 1
ATOM 2285 C C . SER A 1 302 ? 1.117 16.439 20.274 1.00 60.59 302 SER A C 1
ATOM 2287 O O . SER A 1 302 ? 1.421 17.598 20.543 1.00 60.59 302 SER A O 1
ATOM 2289 N N . ARG A 1 303 ? -0.101 15.954 20.533 1.00 51.66 303 ARG A N 1
ATOM 2290 C CA . ARG A 1 303 ? -1.178 16.669 21.246 1.00 51.66 303 ARG A CA 1
ATOM 2291 C C . ARG A 1 303 ? -1.982 15.667 22.077 1.00 51.66 303 ARG A C 1
ATOM 2293 O O . ARG A 1 303 ? -1.797 14.465 21.889 1.00 51.66 303 ARG A O 1
ATOM 2300 N N . GLU A 1 304 ? -2.909 16.138 22.911 1.00 50.62 304 GLU A N 1
ATOM 2301 C CA . GLU A 1 304 ? -3.983 15.370 23.592 1.00 50.62 304 GLU A CA 1
ATOM 2302 C C . GLU A 1 304 ? -4.964 14.682 22.604 1.00 50.62 304 GLU A C 1
ATOM 2304 O O . GLU A 1 304 ? -6.134 14.443 22.877 1.00 50.62 304 GLU A O 1
ATOM 2309 N N . ALA A 1 305 ? -4.459 14.368 21.417 1.00 47.84 305 ALA A N 1
ATOM 2310 C CA . ALA A 1 305 ? -5.092 13.770 20.276 1.00 47.84 305 ALA A CA 1
ATOM 2311 C C . ALA A 1 305 ? -5.451 12.315 20.563 1.00 47.84 305 ALA A C 1
ATOM 2313 O O . ALA A 1 305 ? -4.598 11.424 20.499 1.00 47.84 305 ALA A O 1
ATOM 2314 N N . VAL A 1 306 ? -6.732 12.056 20.806 1.00 52.97 306 VAL A N 1
ATOM 2315 C CA . VAL A 1 306 ? -7.272 10.706 20.664 1.00 52.97 306 VAL A CA 1
ATOM 2316 C C . VAL A 1 306 ? -7.528 10.472 19.188 1.00 52.97 306 VAL A C 1
ATOM 2318 O O . VAL A 1 306 ? -8.504 10.969 18.632 1.00 52.97 306 VAL A O 1
ATOM 2321 N N . ALA A 1 307 ? -6.638 9.722 18.544 1.00 51.47 307 ALA A N 1
ATOM 2322 C CA . ALA A 1 307 ? -6.938 9.168 17.238 1.00 51.47 307 ALA A CA 1
ATOM 2323 C C . ALA A 1 307 ? -7.992 8.063 17.427 1.00 51.47 307 ALA A C 1
ATOM 2325 O O . ALA A 1 307 ? -7.666 6.973 17.900 1.00 51.47 307 ALA A O 1
ATOM 2326 N N . ILE A 1 308 ? -9.252 8.347 17.096 1.00 55.91 308 ILE A N 1
ATOM 2327 C CA . ILE A 1 308 ? -10.314 7.337 17.079 1.00 55.91 308 ILE A CA 1
ATOM 2328 C C . ILE A 1 308 ? -10.379 6.754 15.679 1.00 55.91 308 ILE A C 1
ATOM 2330 O O . ILE A 1 308 ? -10.386 7.479 14.682 1.00 55.91 308 ILE A O 1
ATOM 2334 N N . GLN A 1 309 ? -10.408 5.428 15.614 1.00 52.09 309 GLN A N 1
ATOM 2335 C CA . GLN A 1 309 ? -10.592 4.722 14.368 1.00 52.09 309 GLN A CA 1
ATOM 2336 C C . GLN A 1 309 ? -12.041 4.219 14.252 1.00 52.09 309 GLN A C 1
ATOM 2338 O O . GLN A 1 309 ? -12.374 3.186 14.821 1.00 52.09 309 GLN A O 1
ATOM 2343 N N . TYR A 1 310 ? -12.895 4.913 13.497 1.00 53.78 310 TYR A N 1
ATOM 2344 C CA . TYR A 1 310 ? -14.281 4.493 13.266 1.00 53.78 310 TYR A CA 1
ATOM 2345 C C . TYR A 1 310 ? -14.356 3.423 12.171 1.00 53.78 310 TYR A C 1
ATOM 2347 O O . TYR A 1 310 ? -14.459 3.717 10.984 1.00 53.78 310 TYR A O 1
ATOM 2355 N N . GLU A 1 311 ? -14.299 2.164 12.584 1.00 50.94 311 GLU A N 1
ATOM 2356 C CA . GLU A 1 311 ? -14.773 0.993 11.839 1.00 50.94 311 GLU A CA 1
ATOM 2357 C C . GLU A 1 311 ? -15.509 0.106 12.863 1.00 50.94 311 GLU A C 1
ATOM 2359 O O . GLU A 1 311 ? -15.249 0.255 14.053 1.00 50.94 311 GLU A O 1
ATOM 2364 N N . ASP A 1 312 ? -16.423 -0.778 12.448 1.00 42.38 312 ASP A N 1
ATOM 2365 C CA . ASP A 1 312 ? -17.222 -1.687 13.306 1.00 42.38 312 ASP A CA 1
ATOM 2366 C C . ASP A 1 312 ? -16.367 -2.716 14.099 1.00 42.38 312 ASP A C 1
ATOM 2368 O O . ASP A 1 312 ? -16.548 -3.931 14.007 1.00 42.38 312 ASP A O 1
ATOM 2372 N N . LEU A 1 313 ? -15.361 -2.249 14.837 1.00 46.59 313 LEU A N 1
ATOM 2373 C CA . LEU A 1 313 ? -14.226 -2.998 15.350 1.00 46.59 313 LEU A CA 1
ATOM 2374 C C . LEU A 1 313 ? -13.896 -2.520 16.763 1.00 46.59 313 LEU A C 1
ATOM 2376 O O . LEU A 1 313 ? -13.774 -1.328 17.030 1.00 46.59 313 LEU A O 1
ATOM 2380 N N . LYS A 1 314 ? -13.724 -3.472 17.683 1.00 41.16 314 LYS A N 1
ATOM 2381 C CA . LYS A 1 314 ? -13.342 -3.195 19.073 1.00 41.16 314 LYS A CA 1
ATOM 2382 C C . LYS A 1 314 ? -11.962 -2.529 19.115 1.00 41.16 314 LYS A C 1
ATOM 2384 O O . LYS A 1 314 ? -10.961 -3.182 18.827 1.00 41.16 314 LYS A O 1
ATOM 2389 N N . ILE A 1 315 ? -11.916 -1.254 19.499 1.00 45.59 315 ILE A N 1
ATOM 2390 C CA . ILE A 1 315 ? -10.679 -0.513 19.767 1.00 45.59 315 ILE A CA 1
ATOM 2391 C C . ILE A 1 315 ? -10.195 -0.878 21.176 1.00 45.59 315 ILE A C 1
ATOM 2393 O O . ILE A 1 315 ? -10.901 -0.643 22.153 1.00 45.59 315 ILE A O 1
ATOM 2397 N N . ASN A 1 316 ? -8.986 -1.431 21.299 1.00 40.12 316 ASN A N 1
ATOM 2398 C CA . ASN A 1 316 ? -8.336 -1.611 22.599 1.00 40.12 316 ASN A CA 1
ATOM 2399 C C . ASN A 1 316 ? -7.400 -0.423 22.863 1.00 40.12 316 ASN A C 1
ATOM 2401 O O . ASN A 1 316 ? -6.333 -0.322 22.260 1.00 40.12 316 ASN A O 1
ATOM 2405 N N . PHE A 1 317 ? -7.817 0.477 23.754 1.00 45.00 317 PHE A N 1
ATOM 2406 C CA . PHE A 1 317 ? -7.032 1.629 24.204 1.00 45.00 317 PHE A CA 1
ATOM 2407 C C . PHE A 1 317 ? -5.860 1.203 25.108 1.00 45.00 317 PHE A C 1
ATOM 2409 O O . PHE A 1 317 ? -6.008 0.322 25.955 1.00 45.00 317 PHE A O 1
ATOM 2416 N N . VAL A 1 318 ? -4.707 1.871 24.974 1.00 36.53 318 VAL A N 1
ATOM 2417 C CA . VAL A 1 318 ? -3.554 1.756 25.892 1.00 36.53 318 VAL A CA 1
ATOM 2418 C C . VAL A 1 318 ? -3.503 3.026 26.773 1.00 36.53 318 VAL A C 1
ATOM 2420 O O . VAL A 1 318 ? -3.825 4.101 26.268 1.00 36.53 318 VAL A O 1
ATOM 2423 N N . PRO A 1 319 ? -3.177 2.945 28.083 1.00 33.28 319 PRO A N 1
ATOM 2424 C CA . PRO A 1 319 ? -3.528 3.970 29.077 1.00 33.28 319 PRO A CA 1
ATOM 2425 C C . PRO A 1 319 ? -2.791 5.306 28.902 1.00 33.28 319 PRO A C 1
ATOM 2427 O O . PRO A 1 319 ? -1.598 5.320 28.611 1.00 33.28 319 PRO A O 1
ATOM 2430 N N . GLY A 1 320 ? -3.490 6.415 29.179 1.00 39.16 320 GLY A N 1
ATOM 2431 C CA . GLY A 1 320 ? -2.917 7.771 29.191 1.00 39.16 320 GLY A CA 1
ATOM 2432 C C . GLY A 1 320 ? -3.917 8.922 29.021 1.00 39.16 320 GLY A C 1
ATOM 2433 O O . GLY A 1 320 ? -3.514 10.076 29.095 1.00 39.16 320 GLY A O 1
ATOM 2434 N N . LEU A 1 321 ? -5.205 8.632 28.807 1.00 39.66 321 LEU A N 1
ATOM 2435 C CA . LEU A 1 321 ? -6.228 9.654 28.576 1.00 39.66 321 LEU A CA 1
ATOM 2436 C C . LEU A 1 321 ? -6.982 10.071 29.847 1.00 39.66 321 LEU A C 1
ATOM 2438 O O . LEU A 1 321 ? -7.208 9.228 30.725 1.00 39.66 321 LEU A O 1
ATOM 2442 N N . PRO A 1 322 ? -7.437 11.338 29.929 1.00 36.53 322 PRO A N 1
ATOM 2443 C CA . PRO A 1 322 ? -8.455 11.751 30.887 1.00 36.53 322 PRO A CA 1
ATOM 2444 C C . PRO A 1 322 ? -9.685 10.843 30.769 1.00 36.53 322 PRO A C 1
ATOM 2446 O O . PRO A 1 322 ? -10.125 10.505 29.669 1.00 36.53 322 PRO A O 1
ATOM 2449 N N . LYS A 1 323 ? -10.262 10.445 31.910 1.00 36.44 323 LYS A N 1
ATOM 2450 C CA . LYS A 1 323 ? -11.404 9.504 32.000 1.00 36.44 323 LYS A CA 1
ATOM 2451 C C . LYS A 1 323 ? -12.651 9.940 31.210 1.00 36.44 323 LYS A C 1
ATOM 2453 O O . LYS A 1 323 ? -13.563 9.142 31.011 1.00 36.44 323 LYS A O 1
ATOM 2458 N N . GLU A 1 324 ? -12.682 11.188 30.775 1.00 38.91 324 GLU A N 1
ATOM 2459 C CA . GLU A 1 324 ? -13.782 11.894 30.121 1.00 38.91 324 GLU A CA 1
ATOM 2460 C C . GLU A 1 324 ? -14.101 11.338 28.724 1.00 38.91 324 GLU A C 1
ATOM 2462 O O . GLU A 1 324 ? -15.255 11.356 28.310 1.00 38.91 324 GLU A O 1
ATOM 2467 N N . PHE A 1 325 ? -13.108 10.750 28.048 1.00 37.41 325 PHE A N 1
ATOM 2468 C CA . PHE A 1 325 ? -13.221 10.231 26.676 1.00 37.41 325 PHE A CA 1
ATOM 2469 C C . PHE A 1 325 ? -13.397 8.702 26.600 1.00 37.41 325 PHE A C 1
ATOM 2471 O O . PHE A 1 325 ? -13.190 8.100 25.553 1.00 37.41 325 PHE A O 1
ATOM 2478 N N . SER A 1 326 ? -13.741 8.049 27.718 1.00 31.77 326 SER A N 1
ATOM 2479 C CA . SER A 1 326 ? -13.802 6.578 27.841 1.00 31.77 326 SER A CA 1
ATOM 2480 C C . SER A 1 326 ? -15.190 5.948 27.620 1.00 31.77 326 SER A C 1
ATOM 2482 O O . SER A 1 326 ? -15.445 4.855 28.129 1.00 31.77 326 SER A O 1
ATOM 2484 N N . LYS A 1 327 ? -16.095 6.609 26.889 1.00 30.25 327 LYS A N 1
ATOM 2485 C CA . LYS A 1 327 ? -17.437 6.084 26.582 1.00 30.25 327 LYS A CA 1
ATOM 2486 C C . LYS A 1 327 ? -17.627 5.794 25.105 1.00 30.25 327 LYS A C 1
ATOM 2488 O O . LYS A 1 327 ? -17.275 6.678 24.301 1.00 30.25 327 LYS A O 1
#

Radius of gyration: 28.86 Å; chains: 1; bounding box: 45×85×95 Å